Prote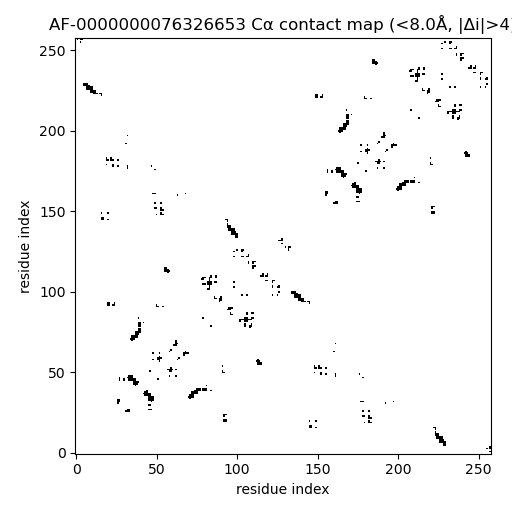in AF-0000000076326653 (afdb_homodimer)

Radius of gyration: 20.64 Å; Cα contacts (8 Å, |Δi|>4): 430; chains: 2; bounding box: 46×62×37 Å

Nearest PDB structures (foldseek):
  6c3n-assembly1_B  TM=9.709E-01  e=1.475E-15  Homo sapiens
  6xxs-assembly1_B  TM=9.382E-01  e=8.896E-16  Homo sapiens
  5n1x-assembly4_D  TM=9.727E-01  e=4.898E-15  Homo sapiens
  3lbz-assembly1_A  TM=9.593E-01  e=3.148E-15  Homo sapiens
  6y17-assembly1_B  TM=9.255E-01  e=2.445E-15  Homo sapiens

InterPro domains:
  IPR000210 BTB/POZ domain [PF00651] (24-128)
  IPR000210 BTB/POZ domain [PS50097] (34-101)
  IPR000210 BTB/POZ domain [SM00225] (34-129)
  IPR011333 SKP1/BTB/POZ domain superfamily [G3DSA:3.30.710.10] (9-129)
  IPR011333 SKP1/BTB/POZ domain superfamily [SSF54695] (11-128)
  IPR050457 Zinc finger and BTB domain-containing [PTHR46105] (1-128)

Sequence (258 aa):
MAQPSSASYVREFTRHSSDILANLNELRKRRILTDVTLQVGGCPLQAHKAVLTACSGFFYSVFLGHGGHELSVLTLPSSIEPVGFQALLDFMYTSRLLLSPGTAPAVLVAASYLQMEHVVQSCHRFLQAMAQPSSASYVREFTRHSSDILANLNELRKRRILTDVTLQVGGCPLQAHKAVLTACSGFFYSVFLGHGGHELSVLTLPSSIEPVGFQALLDFMYTSRLLLSPGTAPAVLVAASYLQMEHVVQSCHRFLQA

Solvent-accessible surface area (backbone atoms only — not comparable to full-atom values): 13508 Å² total; per-residue (Å²): 125,77,65,58,71,86,56,72,42,76,46,72,44,86,56,43,35,53,48,35,34,48,37,42,38,52,31,36,77,67,62,50,80,44,55,31,33,38,32,28,73,86,42,79,42,69,33,41,58,60,61,46,33,35,67,19,60,43,45,34,52,50,38,69,32,92,70,22,74,70,44,49,66,48,77,53,59,78,87,34,42,46,71,14,42,50,39,50,54,48,18,76,37,66,28,41,37,70,36,31,84,89,42,32,64,40,29,33,54,32,26,58,70,35,53,31,63,72,56,32,52,51,37,51,53,60,71,72,66,124,78,67,56,72,86,57,71,42,78,47,73,43,86,57,43,35,54,46,34,34,48,37,42,36,52,31,36,78,67,62,50,80,45,57,31,32,37,33,30,72,85,41,79,42,68,34,42,57,59,61,47,33,36,67,20,59,43,44,33,52,49,36,69,32,92,70,23,72,69,46,50,64,47,76,54,60,78,87,34,44,47,71,16,42,51,39,49,56,47,18,76,38,65,30,40,36,69,36,30,79,88,41,32,63,39,30,34,53,30,26,56,70,36,54,32,63,73,55,32,51,52,37,51,54,60,71,72,68

Secondary structure (DSSP, 8-state):
------S-EEEE-TTHHHHHHHHHHHHHHTT-S--EEEEETTEEEEE-HHHHHHH-HHHHHHHHSTTGGG-SEEEPPTTS-HHHHHHHHHHHHHSEEEE-TTTHHHHHHHHHHTT-HHHHHHHHHHHH-/------S-EEEE-TTHHHHHHHHHHHHHHTT-S--EEEEETTEEEEE-HHHHHHH-HHHHHHHHSTTGGG-SEEEPPTTS-HHHHHHHHHHHHHSEEEE-TTTHHHHHHHHHHTT-HHHHHHHHHHHH-

Organism: NCBI:txid8663

pLDDT: mean 92.19, std 10.99, range [34.12, 98.62]

Structure (mmCIF, N/CA/C/O backbone):
data_AF-0000000076326653-model_v1
#
loop_
_entity.id
_entity.type
_entity.pdbx_description
1 polymer 'B-cell CLL/lymphoma 6 member B protein-like'
#
loop_
_atom_site.group_PDB
_atom_site.id
_atom_site.type_symbol
_atom_site.label_atom_id
_atom_site.label_alt_id
_atom_site.label_comp_id
_atom_site.label_asym_id
_atom_site.label_entity_id
_atom_site.label_seq_id
_atom_site.pdbx_PDB_ins_code
_atom_site.Cartn_x
_atom_site.Cartn_y
_atom_site.Cartn_z
_atom_site.occupancy
_atom_site.B_iso_or_equiv
_atom_site.auth_seq_id
_atom_site.auth_comp_id
_atom_site.auth_asym_id
_atom_site.auth_atom_id
_atom_site.pdbx_PDB_model_num
ATOM 1 N N . MET A 1 1 ? 28.297 -27.594 -19.172 1 34.12 1 MET A N 1
ATOM 2 C CA . MET A 1 1 ? 26.859 -27.609 -18.938 1 34.12 1 MET A CA 1
ATOM 3 C C . MET A 1 1 ? 26.531 -26.891 -17.625 1 34.12 1 MET A C 1
ATOM 5 O O . MET A 1 1 ? 27.062 -27.234 -16.578 1 34.12 1 MET A O 1
ATOM 9 N N . ALA A 1 2 ? 26.188 -25.609 -17.547 1 44.28 2 ALA A N 1
ATOM 10 C CA . ALA A 1 2 ? 26.062 -24.953 -16.25 1 44.28 2 ALA A CA 1
ATOM 11 C C . ALA A 1 2 ? 25.109 -25.719 -15.344 1 44.28 2 ALA A C 1
ATOM 13 O O . ALA A 1 2 ? 24.047 -26.172 -15.773 1 44.28 2 ALA A O 1
ATOM 14 N N . GLN A 1 3 ? 25.484 -26.516 -14.555 1 43.84 3 GLN A N 1
ATOM 15 C CA . GLN A 1 3 ? 24.641 -27.312 -13.68 1 43.84 3 GLN A CA 1
ATOM 16 C C . GLN A 1 3 ? 23.5 -26.484 -13.109 1 43.84 3 GLN A C 1
ATOM 18 O O . GLN A 1 3 ? 23.688 -25.328 -12.734 1 43.84 3 GLN A O 1
ATOM 23 N N . PRO A 1 4 ? 22.172 -26.625 -13.562 1 48.06 4 PRO A N 1
ATOM 24 C CA . PRO A 1 4 ? 21.062 -25.875 -12.969 1 48.06 4 PRO A CA 1
ATOM 25 C C . PRO A 1 4 ? 21.25 -25.625 -11.469 1 48.06 4 PRO A C 1
ATOM 27 O O . PRO A 1 4 ? 21.531 -26.562 -10.719 1 48.06 4 PRO A O 1
ATOM 30 N N . SER A 1 5 ? 21.984 -24.734 -11.023 1 52.28 5 SER A N 1
ATOM 31 C CA . SER A 1 5 ? 22.219 -24.562 -9.594 1 52.28 5 SER A CA 1
ATOM 32 C C . SER A 1 5 ? 20.984 -24.922 -8.781 1 52.28 5 SER A C 1
ATOM 34 O O . SER A 1 5 ? 19.859 -24.547 -9.133 1 52.28 5 SER A O 1
ATOM 36 N N . SER A 1 6 ? 20.812 -26.109 -8.211 1 63.53 6 SER A N 1
ATOM 37 C CA . SER A 1 6 ? 19.875 -26.781 -7.309 1 63.53 6 SER A CA 1
ATOM 38 C C . SER A 1 6 ? 19.438 -25.844 -6.188 1 63.53 6 SER A C 1
ATOM 40 O O . SER A 1 6 ? 18.641 -26.219 -5.332 1 63.53 6 SER A O 1
ATOM 42 N N . ALA A 1 7 ? 19.984 -24.547 -6.145 1 78 7 ALA A N 1
ATOM 43 C CA . ALA A 1 7 ? 19.828 -23.734 -4.934 1 78 7 ALA A CA 1
ATOM 44 C C . ALA A 1 7 ? 18.703 -22.734 -5.082 1 78 7 ALA A C 1
ATOM 46 O O . ALA A 1 7 ? 18.391 -22.297 -6.191 1 78 7 ALA A O 1
ATOM 47 N N . SER A 1 8 ? 17.953 -22.578 -4.145 1 84.69 8 SER A N 1
ATOM 48 C CA . SER A 1 8 ? 16.938 -21.531 -4.02 1 84.69 8 SER A CA 1
ATOM 49 C C . SER A 1 8 ? 17.562 -20.156 -4.211 1 84.69 8 SER A C 1
ATOM 51 O O . SER A 1 8 ? 18.75 -19.953 -3.949 1 84.69 8 SER A O 1
ATOM 53 N N . TYR A 1 9 ? 16.859 -19.359 -4.977 1 88.5 9 TYR A N 1
ATOM 54 C CA . TYR A 1 9 ? 17.266 -18 -5.332 1 88.5 9 TYR A CA 1
ATOM 55 C C . TYR A 1 9 ? 16.219 -16.984 -4.895 1 88.5 9 TYR A C 1
ATOM 57 O O . TYR A 1 9 ? 15.023 -17.219 -5.016 1 88.5 9 TYR A O 1
ATOM 65 N N . VAL A 1 10 ? 16.734 -15.922 -4.203 1 92.62 10 VAL A N 1
ATOM 66 C CA . VAL A 1 10 ? 15.852 -14.805 -3.891 1 92.62 10 VAL A CA 1
ATOM 67 C C . VAL A 1 10 ? 16.203 -13.602 -4.762 1 92.62 10 VAL A C 1
ATOM 69 O O . VAL A 1 10 ? 17.344 -13.141 -4.75 1 92.62 10 VAL A O 1
ATOM 72 N N . ARG A 1 11 ? 15.234 -13.172 -5.48 1 92.19 11 ARG A N 1
ATOM 73 C CA . ARG A 1 11 ? 15.406 -11.969 -6.289 1 92.19 11 ARG A CA 1
ATOM 74 C C . ARG A 1 11 ? 14.695 -10.781 -5.656 1 92.19 11 ARG A C 1
ATOM 76 O O . ARG A 1 11 ? 13.5 -10.852 -5.348 1 92.19 11 ARG A O 1
ATOM 83 N N . GLU A 1 12 ? 15.445 -9.719 -5.508 1 93.44 12 GLU A N 1
ATOM 84 C CA . GLU A 1 12 ? 14.867 -8.5 -4.953 1 93.44 12 GLU A CA 1
ATOM 85 C C . GLU A 1 12 ? 14.602 -7.469 -6.043 1 93.44 12 GLU A C 1
ATOM 87 O O . GLU A 1 12 ? 15.477 -7.18 -6.863 1 93.44 12 GLU A O 1
ATOM 92 N N . PHE A 1 13 ? 13.484 -7.016 -6.047 1 93 13 PHE A N 1
ATOM 93 C CA . PHE A 1 13 ? 13.109 -5.941 -6.961 1 93 13 PHE A CA 1
ATOM 94 C C . PHE A 1 13 ? 13.117 -4.594 -6.25 1 93 13 PHE A C 1
ATOM 96 O O . PHE A 1 13 ? 12.148 -4.242 -5.574 1 93 13 PHE A O 1
ATOM 103 N N . THR A 1 14 ? 14.094 -3.822 -6.426 1 90.12 14 THR A N 1
ATOM 104 C CA . THR A 1 14 ? 14.398 -2.654 -5.605 1 90.12 14 THR A CA 1
ATOM 105 C C . THR A 1 14 ? 13.391 -1.536 -5.859 1 90.12 14 THR A C 1
ATOM 107 O O . THR A 1 14 ? 13.203 -0.659 -5.012 1 90.12 14 THR A O 1
ATOM 110 N N . ARG A 1 15 ? 12.719 -1.58 -6.992 1 94.25 15 ARG A N 1
ATOM 111 C CA . ARG A 1 15 ? 11.805 -0.493 -7.316 1 94.25 15 ARG A CA 1
ATOM 112 C C . ARG A 1 15 ? 10.359 -0.881 -7.004 1 94.25 15 ARG A C 1
ATOM 114 O O . ARG A 1 15 ? 9.453 -0.054 -7.113 1 94.25 15 ARG A O 1
ATOM 121 N N . HIS A 1 16 ? 10.172 -2.055 -6.586 1 95.38 16 HIS A N 1
ATOM 122 C CA . HIS A 1 16 ? 8.82 -2.594 -6.43 1 95.38 16 HIS A CA 1
ATOM 123 C C . HIS A 1 16 ? 8.031 -1.801 -5.398 1 95.38 16 HIS A C 1
ATOM 125 O O . HIS A 1 16 ? 6.895 -1.393 -5.66 1 95.38 16 HIS A O 1
ATOM 131 N N . SER A 1 17 ? 8.656 -1.54 -4.258 1 96.69 17 SER A N 1
ATOM 132 C CA . SER A 1 17 ? 7.945 -0.842 -3.191 1 96.69 17 SER A CA 1
ATOM 133 C C . SER A 1 17 ? 7.531 0.56 -3.627 1 96.69 17 SER A C 1
ATOM 135 O O . SER A 1 17 ? 6.398 0.979 -3.393 1 96.69 17 SER A O 1
ATOM 137 N N . SER A 1 18 ? 8.461 1.263 -4.273 1 96.69 18 SER A N 1
ATOM 138 C CA . SER A 1 18 ? 8.148 2.607 -4.746 1 96.69 18 SER A CA 1
ATOM 139 C C . SER A 1 18 ? 7.09 2.576 -5.844 1 96.69 18 SER A C 1
ATOM 141 O O . SER A 1 18 ? 6.207 3.438 -5.891 1 96.69 18 SER A O 1
ATOM 143 N N . ASP A 1 19 ? 7.164 1.575 -6.676 1 96.88 19 ASP A N 1
ATOM 144 C CA . ASP A 1 19 ? 6.191 1.44 -7.754 1 96.88 19 ASP A CA 1
ATOM 145 C C . ASP A 1 19 ? 4.793 1.168 -7.199 1 96.88 19 ASP A C 1
ATOM 147 O O . ASP A 1 19 ? 3.812 1.75 -7.668 1 96.88 19 ASP A O 1
ATOM 151 N N . ILE A 1 20 ? 4.734 0.325 -6.25 1 97.31 20 ILE A N 1
ATOM 152 C CA . ILE A 1 20 ? 3.443 -0.014 -5.664 1 97.31 20 ILE A CA 1
ATOM 153 C C . ILE A 1 20 ? 2.834 1.223 -5.008 1 97.31 20 ILE A C 1
ATOM 155 O O . ILE A 1 20 ? 1.647 1.507 -5.184 1 97.31 20 ILE A O 1
ATOM 159 N N . LEU A 1 21 ? 3.648 1.922 -4.293 1 98.12 21 LEU A N 1
ATOM 160 C CA . LEU A 1 21 ? 3.154 3.119 -3.621 1 98.12 21 LEU A CA 1
ATOM 161 C C . LEU A 1 21 ? 2.652 4.145 -4.633 1 98.12 21 LEU A C 1
ATOM 163 O O . LEU A 1 21 ? 1.602 4.758 -4.434 1 98.12 21 LEU A O 1
ATOM 167 N N . ALA A 1 22 ? 3.359 4.316 -5.711 1 98 22 ALA A N 1
ATOM 168 C CA . ALA A 1 22 ? 2.957 5.238 -6.77 1 98 22 ALA A CA 1
ATOM 169 C C . ALA A 1 22 ? 1.621 4.82 -7.379 1 98 22 ALA A C 1
ATOM 171 O O . ALA A 1 22 ? 0.755 5.664 -7.625 1 98 22 ALA A O 1
ATOM 172 N N . ASN A 1 23 ? 1.522 3.574 -7.582 1 97.88 23 ASN A N 1
ATOM 173 C CA . ASN A 1 23 ? 0.28 3.068 -8.156 1 97.88 23 ASN A CA 1
ATOM 174 C C . ASN A 1 23 ? -0.886 3.217 -7.18 1 97.88 23 ASN A C 1
ATOM 176 O O . ASN A 1 23 ? -2.004 3.533 -7.59 1 97.88 23 ASN A O 1
ATOM 180 N N . LEU A 1 24 ? -0.622 2.99 -5.934 1 98.5 24 LEU A N 1
ATOM 181 C CA . LEU A 1 24 ? -1.645 3.227 -4.918 1 98.5 24 LEU A CA 1
ATOM 182 C C . LEU A 1 24 ? -2.072 4.691 -4.91 1 98.5 24 LEU A C 1
ATOM 184 O O . LEU A 1 24 ? -3.252 4.996 -4.727 1 98.5 24 LEU A O 1
ATOM 188 N N . ASN A 1 25 ? -1.131 5.535 -5.094 1 98.62 25 ASN A N 1
ATOM 189 C CA . ASN A 1 25 ? -1.452 6.957 -5.168 1 98.62 25 ASN A CA 1
ATOM 190 C C . ASN A 1 25 ? -2.35 7.27 -6.363 1 98.62 25 ASN A C 1
ATOM 192 O O . ASN A 1 25 ? -3.266 8.086 -6.258 1 98.62 25 ASN A O 1
ATOM 196 N N . GLU A 1 26 ? -2.057 6.637 -7.445 1 98.19 26 GLU A N 1
ATOM 197 C CA . GLU A 1 26 ? -2.893 6.832 -8.625 1 98.19 26 GLU A CA 1
ATOM 198 C C . GLU A 1 26 ? -4.316 6.34 -8.383 1 98.19 26 GLU A C 1
ATOM 200 O O . GLU A 1 26 ? -5.281 7 -8.766 1 98.19 26 GLU A O 1
ATOM 205 N N . LEU A 1 27 ? -4.391 5.219 -7.77 1 97.5 27 LEU A N 1
ATOM 206 C CA . LEU A 1 27 ? -5.711 4.715 -7.406 1 97.5 27 LEU A CA 1
ATOM 207 C C . LEU A 1 27 ? -6.441 5.703 -6.504 1 97.5 27 LEU A C 1
ATOM 209 O O . LEU A 1 27 ? -7.625 5.98 -6.707 1 97.5 27 LEU A O 1
ATOM 213 N N . ARG A 1 28 ? -5.746 6.234 -5.527 1 98.12 28 ARG A N 1
ATOM 214 C CA . ARG A 1 28 ? -6.34 7.195 -4.602 1 98.12 28 ARG A CA 1
ATOM 215 C C . ARG A 1 28 ? -6.855 8.422 -5.34 1 98.12 28 ARG A C 1
ATOM 217 O O . ARG A 1 28 ? -7.988 8.859 -5.113 1 98.12 28 ARG A O 1
ATOM 224 N N . LYS A 1 29 ? -6.039 8.938 -6.219 1 97.62 29 LYS A N 1
ATOM 225 C CA . LYS A 1 29 ? -6.391 10.141 -6.961 1 97.62 29 LYS A CA 1
ATOM 226 C C . LYS A 1 29 ? -7.629 9.914 -7.824 1 97.62 29 LYS A C 1
ATOM 228 O O . LYS A 1 29 ? -8.422 10.836 -8.039 1 97.62 29 LYS A O 1
ATOM 233 N N . ARG A 1 30 ? -7.812 8.695 -8.227 1 96.12 30 ARG A N 1
ATOM 234 C CA . ARG A 1 30 ? -8.945 8.336 -9.078 1 96.12 30 ARG A CA 1
ATOM 235 C C . ARG A 1 30 ? -10.102 7.789 -8.242 1 96.12 30 ARG A C 1
ATOM 237 O O . ARG A 1 30 ? -11.117 7.359 -8.789 1 96.12 30 ARG A O 1
ATOM 244 N N . ARG A 1 31 ? -9.938 7.766 -6.926 1 96.12 31 ARG A N 1
ATOM 245 C CA . ARG A 1 31 ? -10.945 7.301 -5.98 1 96.12 31 ARG A CA 1
ATOM 246 C C . ARG A 1 31 ? -11.32 5.848 -6.25 1 96.12 31 ARG A C 1
ATOM 248 O O . ARG A 1 31 ? -12.5 5.48 -6.188 1 96.12 31 ARG A O 1
ATOM 255 N N . ILE A 1 32 ? -10.32 5.094 -6.656 1 95.25 32 ILE A N 1
ATOM 256 C CA . ILE A 1 32 ? -10.508 3.676 -6.934 1 95.25 32 ILE A CA 1
ATOM 257 C C . ILE A 1 32 ? -10.18 2.855 -5.688 1 95.25 32 ILE A C 1
ATOM 259 O O . ILE A 1 32 ? -9.094 2.994 -5.117 1 95.25 32 ILE A O 1
ATOM 263 N N . LEU A 1 33 ? -11.141 2.055 -5.191 1 95.12 33 LEU A N 1
ATOM 264 C CA . LEU A 1 33 ? -11.031 1.119 -4.078 1 95.12 33 LEU A CA 1
ATOM 265 C C . LEU A 1 33 ? -10.766 1.86 -2.77 1 95.12 33 LEU A C 1
ATOM 267 O O . LEU A 1 33 ? -10.281 1.269 -1.803 1 95.12 33 LEU A O 1
ATOM 271 N N . THR A 1 34 ? -10.875 3.154 -2.797 1 96.62 34 THR A N 1
ATOM 272 C CA . THR A 1 34 ? -10.836 3.869 -1.526 1 96.62 34 THR A CA 1
ATOM 273 C C . THR A 1 34 ? -12.016 3.469 -0.644 1 96.62 34 THR A C 1
ATOM 275 O O . THR A 1 34 ? -13.109 3.217 -1.143 1 96.62 34 THR A O 1
ATOM 278 N N . ASP A 1 35 ? -11.805 3.482 0.686 1 95.75 35 ASP A N 1
ATOM 279 C CA . ASP A 1 35 ? -12.852 2.936 1.541 1 95.75 35 ASP A CA 1
ATOM 280 C C . ASP A 1 35 ? -13.047 3.793 2.789 1 95.75 35 ASP A C 1
ATOM 282 O O . ASP A 1 35 ? -13.695 3.363 3.748 1 95.75 35 ASP A O 1
ATOM 286 N N . VAL A 1 36 ? -12.5 4.996 2.809 1 97 36 VAL A N 1
ATOM 287 C CA . VAL A 1 36 ? -12.75 5.926 3.908 1 97 36 VAL A CA 1
ATOM 288 C C . VAL A 1 36 ? -12.711 7.359 3.393 1 97 36 VAL A C 1
ATOM 290 O O . VAL A 1 36 ? -11.906 7.688 2.512 1 97 36 VAL A O 1
ATOM 293 N N . THR A 1 37 ? -13.57 8.133 3.898 1 97.75 37 THR A N 1
ATOM 294 C CA . THR A 1 37 ? -13.57 9.57 3.688 1 97.75 37 THR A CA 1
ATOM 295 C C . THR A 1 37 ? -13.102 10.305 4.941 1 97.75 37 THR A C 1
ATOM 297 O O . THR A 1 37 ? -13.695 10.148 6.012 1 97.75 37 THR A O 1
ATOM 300 N N . LEU A 1 38 ? -12.016 11.031 4.816 1 97.31 38 LEU A N 1
ATOM 301 C CA . LEU A 1 38 ? -11.516 11.867 5.902 1 97.31 38 LEU A CA 1
ATOM 302 C C . LEU A 1 38 ? -12.078 13.281 5.805 1 97.31 38 LEU A C 1
ATOM 304 O O . LEU A 1 38 ? -11.82 13.992 4.832 1 97.31 38 LEU A O 1
ATOM 308 N N . GLN A 1 39 ? -12.875 13.672 6.773 1 97.44 39 GLN A N 1
ATOM 309 C CA . GLN A 1 39 ? -13.43 15.016 6.832 1 97.44 39 GLN A CA 1
ATOM 310 C C . GLN A 1 39 ? -12.516 15.953 7.613 1 97.44 39 GLN A C 1
ATOM 312 O O . GLN A 1 39 ? -12.422 15.859 8.836 1 97.44 39 GLN A O 1
ATOM 317 N N . VAL A 1 40 ? -11.844 16.844 6.91 1 96.81 40 VAL A N 1
ATOM 318 C CA . VAL A 1 40 ? -10.906 17.797 7.512 1 96.81 40 VAL A CA 1
ATOM 319 C C . VAL A 1 40 ? -11.344 19.219 7.195 1 96.81 40 VAL A C 1
ATOM 321 O O . VAL A 1 40 ? -11.352 19.625 6.035 1 96.81 40 VAL A O 1
ATOM 324 N N . GLY A 1 41 ? -11.688 20.031 8.195 1 93.62 41 GLY A N 1
ATOM 325 C CA . GLY A 1 41 ? -12.141 21.391 7.961 1 93.62 41 G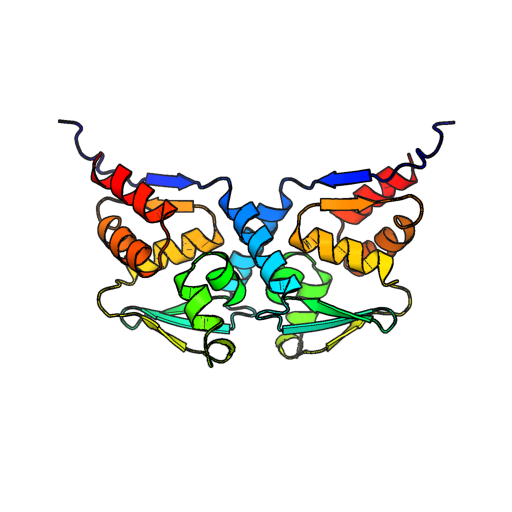LY A CA 1
ATOM 326 C C . GLY A 1 41 ? -13.25 21.484 6.926 1 93.62 41 GLY A C 1
ATOM 327 O O . GLY A 1 41 ? -13.234 22.359 6.066 1 93.62 41 GLY A O 1
ATOM 328 N N . GLY A 1 42 ? -14.109 20.438 6.859 1 91.06 42 GLY A N 1
ATOM 329 C CA . GLY A 1 42 ? -15.219 20.422 5.918 1 91.06 42 GLY A CA 1
ATOM 330 C C . GLY A 1 42 ? -14.82 19.922 4.539 1 91.06 42 GLY A C 1
ATOM 331 O O . GLY A 1 42 ? -15.641 19.906 3.619 1 91.06 42 GLY A O 1
ATOM 332 N N . CYS A 1 43 ? -13.641 19.594 4.324 1 94.19 43 CYS A N 1
ATOM 333 C CA . CYS A 1 43 ? -13.141 19.062 3.059 1 94.19 43 CYS A CA 1
ATOM 334 C C . CYS A 1 43 ? -13.016 17.547 3.111 1 94.19 43 CYS A C 1
ATOM 336 O O . CYS A 1 43 ? -12.312 17 3.965 1 94.19 43 CYS A O 1
ATOM 338 N N . PRO A 1 44 ? -13.758 16.891 2.248 1 96.38 44 PRO A N 1
ATOM 339 C CA . PRO A 1 44 ? -13.656 15.438 2.211 1 96.38 44 PRO A CA 1
ATOM 340 C C . PRO A 1 44 ? -12.453 14.953 1.404 1 96.38 44 PRO A C 1
ATOM 342 O O . PRO A 1 44 ? -12.211 15.438 0.297 1 96.38 44 PRO A O 1
ATOM 345 N N . LEU A 1 45 ? -11.656 14.039 1.971 1 97.19 45 LEU A N 1
ATOM 346 C CA . LEU A 1 45 ? -10.531 13.383 1.308 1 97.19 45 LEU A CA 1
ATOM 347 C C . LEU A 1 45 ? -10.703 11.867 1.326 1 97.19 45 LEU A C 1
ATOM 349 O O . LEU A 1 45 ? -11.031 11.289 2.36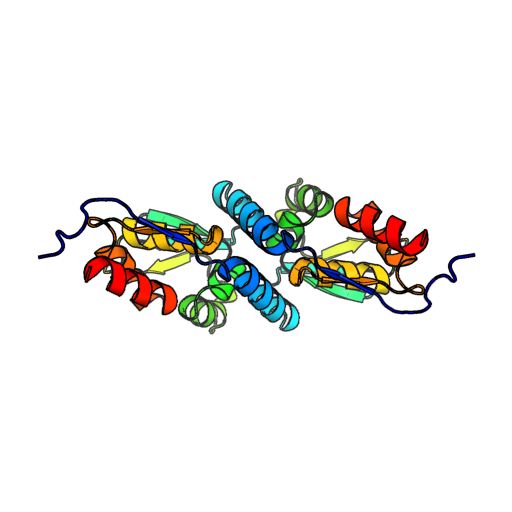5 1 97.19 45 LEU A O 1
ATOM 353 N N . GLN A 1 46 ? -10.5 11.258 0.193 1 97.44 46 GLN A N 1
ATOM 354 C CA . GLN A 1 46 ? -10.625 9.805 0.09 1 97.44 46 GLN A CA 1
ATOM 355 C C . GLN A 1 46 ? -9.266 9.125 0.194 1 97.44 46 GLN A C 1
ATOM 357 O O . GLN A 1 46 ? -8.273 9.633 -0.322 1 97.44 46 GLN A O 1
ATOM 362 N N . ALA A 1 47 ? -9.289 7.992 0.851 1 98.19 47 ALA A N 1
ATOM 363 C CA . ALA A 1 47 ? -8.047 7.25 0.996 1 98.19 47 ALA A CA 1
ATOM 364 C C . ALA A 1 47 ? -8.312 5.766 1.225 1 98.19 47 ALA A C 1
ATOM 366 O O . ALA A 1 47 ? -9.469 5.352 1.354 1 98.19 47 ALA A O 1
ATOM 367 N N . HIS A 1 48 ? -7.332 4.957 1.181 1 98.19 48 HIS A N 1
ATOM 368 C CA . HIS A 1 48 ? -7.383 3.547 1.544 1 98.19 48 HIS 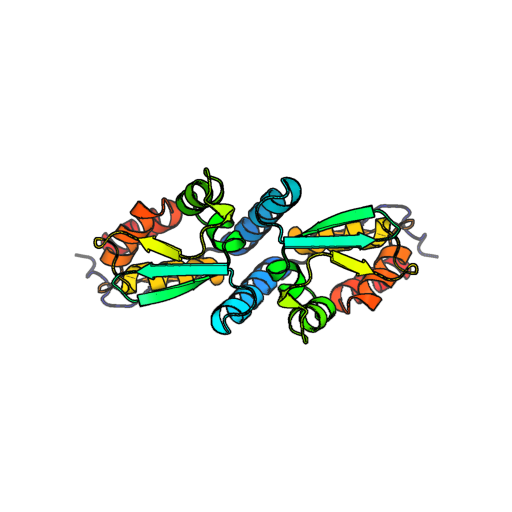A CA 1
ATOM 369 C C . HIS A 1 48 ? -7.074 3.348 3.023 1 98.19 48 HIS A C 1
ATOM 371 O O . HIS A 1 48 ? -6.004 3.734 3.496 1 98.19 48 HIS A O 1
ATOM 377 N N . LYS A 1 49 ? -7.953 2.691 3.746 1 97.75 49 LYS A N 1
ATOM 378 C CA . LYS A 1 49 ? -7.727 2.436 5.164 1 97.75 49 LYS A CA 1
ATOM 379 C C . LYS A 1 49 ? -6.418 1.684 5.391 1 97.75 49 LYS A C 1
ATOM 381 O O . LYS A 1 49 ? -5.68 1.979 6.328 1 97.75 49 LYS A O 1
ATOM 386 N N . ALA A 1 50 ? -6.168 0.71 4.52 1 97.56 50 ALA A N 1
ATOM 387 C CA . ALA A 1 50 ? -4.973 -0.116 4.672 1 97.56 50 ALA A CA 1
ATOM 388 C C . ALA A 1 50 ? -3.705 0.734 4.602 1 97.56 50 ALA A C 1
ATOM 390 O O . ALA A 1 50 ? -2.783 0.55 5.398 1 97.56 50 ALA A O 1
ATOM 391 N N . VAL A 1 51 ? -3.637 1.68 3.66 1 98.25 51 VAL A N 1
ATOM 392 C CA . VAL A 1 51 ? -2.467 2.537 3.5 1 98.25 51 VAL A CA 1
ATOM 393 C C . VAL A 1 51 ? -2.342 3.471 4.703 1 98.25 51 VAL A C 1
ATOM 395 O O . VAL A 1 51 ? -1.257 3.619 5.27 1 98.25 51 VAL A O 1
ATOM 398 N N . LEU A 1 52 ? -3.449 4.094 5.137 1 97.56 52 LEU A N 1
ATOM 399 C CA . LEU A 1 52 ? -3.443 4.969 6.301 1 97.56 52 LEU A CA 1
ATOM 400 C C . LEU A 1 52 ? -2.953 4.227 7.539 1 97.56 52 LEU A C 1
ATOM 402 O O . LEU A 1 52 ? -2.09 4.723 8.266 1 97.56 52 LEU A O 1
ATOM 406 N N . THR A 1 53 ? -3.508 3.014 7.746 1 96.81 53 THR A N 1
ATOM 407 C CA . THR A 1 53 ? -3.184 2.184 8.898 1 96.81 53 THR A CA 1
ATOM 408 C C . THR A 1 53 ? -1.714 1.77 8.875 1 96.81 53 THR A C 1
ATOM 410 O O . THR A 1 53 ? -1.059 1.72 9.922 1 96.81 53 THR A O 1
ATOM 413 N N . ALA A 1 54 ? -1.212 1.533 7.699 1 97 54 ALA A N 1
ATOM 414 C CA . ALA A 1 54 ? 0.181 1.123 7.535 1 97 54 ALA A CA 1
ATOM 415 C C . ALA A 1 54 ? 1.131 2.285 7.812 1 97 54 ALA A C 1
ATOM 417 O O . ALA A 1 54 ? 2.305 2.074 8.125 1 97 54 ALA A O 1
ATOM 418 N N . CYS A 1 55 ? 0.689 3.5 7.762 1 95.06 55 CYS A N 1
ATOM 419 C CA . CYS A 1 55 ? 1.56 4.672 7.809 1 95.06 55 CYS A CA 1
ATOM 420 C C . CYS A 1 55 ? 1.484 5.352 9.172 1 95.06 55 CYS A C 1
ATOM 422 O O . CYS A 1 55 ? 2.422 6.039 9.578 1 95.06 55 CYS A O 1
ATOM 424 N N . SER A 1 56 ? 0.45 5.211 9.898 1 93.06 56 SER A N 1
ATOM 425 C CA . SER A 1 56 ? 0.183 6.051 11.062 1 93.06 56 SER A CA 1
ATOM 426 C C . SER A 1 56 ? -0.383 5.23 12.211 1 93.06 56 SER A C 1
ATOM 428 O O . SER A 1 56 ? -1.376 4.52 12.047 1 93.06 56 SER A O 1
ATOM 430 N N . GLY A 1 57 ? 0.194 5.406 13.344 1 92.88 57 GLY A N 1
ATOM 431 C CA . GLY A 1 57 ? -0.312 4.746 14.539 1 92.88 57 GLY A CA 1
ATOM 432 C C . GLY A 1 57 ? -1.71 5.195 14.922 1 92.88 57 GLY A C 1
ATOM 433 O O . GLY A 1 57 ? -2.5 4.41 15.445 1 92.88 57 GLY A O 1
ATOM 434 N N . PHE A 1 58 ? -2.029 6.391 14.688 1 95.25 58 PHE A N 1
ATOM 435 C CA . PHE A 1 58 ? -3.365 6.91 14.953 1 95.25 58 PHE A CA 1
ATOM 436 C C . PHE A 1 58 ? -4.41 6.152 14.148 1 95.25 58 PHE A C 1
ATOM 438 O O . PHE A 1 58 ? -5.383 5.633 14.703 1 95.25 58 PHE A O 1
ATOM 445 N N . PHE A 1 59 ? -4.203 6.043 12.875 1 96.19 59 PHE A N 1
ATOM 446 C CA . PHE A 1 59 ? -5.164 5.355 12.016 1 96.19 59 PHE A CA 1
ATOM 447 C C . PHE A 1 59 ? -5.203 3.865 12.336 1 96.19 59 PHE A C 1
ATOM 449 O O . PHE A 1 59 ? -6.262 3.238 12.266 1 96.19 59 PHE A O 1
ATOM 456 N N . TYR A 1 60 ? -4.062 3.318 12.672 1 95.31 60 TYR A N 1
ATOM 457 C CA . TYR A 1 60 ? -4.027 1.932 13.125 1 95.31 60 TYR A CA 1
ATOM 458 C C . TYR A 1 60 ? -4.977 1.715 14.297 1 95.31 60 TYR A C 1
ATOM 460 O O . TYR A 1 60 ? -5.797 0.795 14.273 1 95.31 60 TYR A O 1
ATOM 468 N N . SER A 1 61 ? -4.938 2.582 15.258 1 94.75 61 SER A N 1
ATOM 469 C CA . SER A 1 61 ? -5.766 2.473 16.453 1 94.75 61 SER A CA 1
ATOM 470 C C . SER A 1 61 ? -7.238 2.717 16.125 1 94.75 61 SER A C 1
ATOM 472 O O . SER A 1 61 ? -8.117 2.014 16.625 1 94.75 61 SER A O 1
ATOM 474 N N . VAL A 1 62 ? -7.488 3.596 15.25 1 94.5 62 VAL A N 1
ATOM 475 C CA . VAL A 1 62 ? -8.852 3.973 14.898 1 94.5 62 VAL A CA 1
ATOM 476 C C . VAL A 1 62 ? -9.523 2.836 14.125 1 94.5 62 VAL A C 1
ATOM 478 O O . VAL A 1 62 ? -10.617 2.396 14.484 1 94.5 62 VAL A O 1
ATOM 481 N N . PHE A 1 63 ? -8.828 2.266 13.172 1 94.25 63 PHE A N 1
ATOM 482 C CA . PHE A 1 63 ? -9.477 1.326 12.266 1 94.25 63 PHE A CA 1
ATOM 483 C C . PHE A 1 63 ? -9.414 -0.093 12.82 1 94.25 63 PHE A C 1
ATOM 485 O O . PHE A 1 63 ? -10.18 -0.961 12.406 1 94.25 63 PHE A O 1
ATOM 492 N N . LEU A 1 64 ? -8.461 -0.284 13.617 1 91.88 64 LEU A N 1
ATOM 493 C CA . LEU A 1 64 ? -8.406 -1.608 14.227 1 91.88 64 LEU A CA 1
ATOM 494 C C . LEU A 1 64 ? -9.227 -1.645 15.516 1 91.88 64 LEU A C 1
ATOM 496 O O . LEU A 1 64 ? -9.508 -2.723 16.047 1 91.88 64 LEU A O 1
ATOM 500 N N . GLY A 1 65 ? -9.516 -0.485 16 1 88 65 GLY A N 1
ATOM 501 C CA . GLY A 1 65 ? -10.344 -0.426 17.203 1 88 65 GLY A CA 1
ATOM 502 C C . GLY A 1 65 ? -11.766 -0.901 16.969 1 88 65 GLY A C 1
ATOM 503 O O . GLY A 1 65 ? -12.133 -1.258 15.852 1 88 65 GLY A O 1
ATOM 504 N N . HIS A 1 66 ? -12.516 -0.979 18.047 1 79 66 HIS A N 1
ATOM 505 C CA . HIS A 1 66 ? -1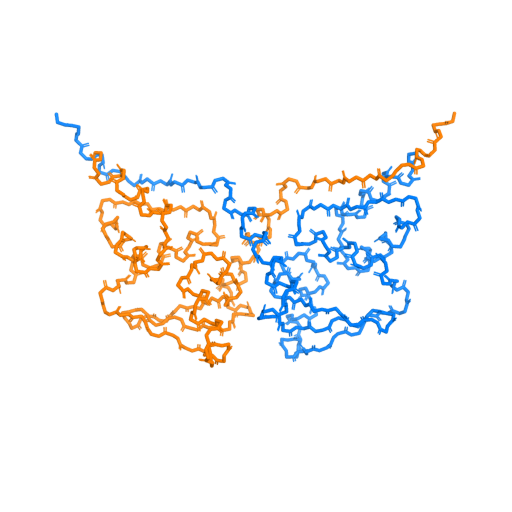3.883 -1.477 17.969 1 79 66 HIS A CA 1
ATOM 506 C C . HIS A 1 66 ? -14.711 -0.666 16.969 1 79 66 HIS A C 1
ATOM 508 O O . HIS A 1 66 ? -14.797 0.559 17.078 1 79 66 HIS A O 1
ATOM 514 N N . GLY A 1 67 ? -15.203 -1.343 15.922 1 76.88 67 GLY A N 1
ATOM 515 C CA . GLY A 1 67 ? -16.078 -0.756 14.922 1 76.88 67 GLY A CA 1
ATOM 516 C C . GLY A 1 67 ? -15.344 0.044 13.867 1 76.88 67 GLY A C 1
ATOM 517 O O . GLY A 1 67 ? -15.945 0.515 12.898 1 76.88 67 GLY A O 1
ATOM 518 N N . GLY A 1 68 ? -14.055 0.162 14.062 1 81.75 68 GLY A N 1
ATOM 519 C CA . GLY A 1 68 ? -13.273 1.036 13.203 1 81.75 68 GLY A CA 1
ATOM 520 C C . GLY A 1 68 ? -13.164 0.532 11.781 1 81.75 68 GLY A C 1
ATOM 521 O O . GLY A 1 68 ? -13.133 1.324 10.836 1 81.75 68 GLY A O 1
ATOM 522 N N . HIS A 1 69 ? -13.195 -0.764 11.617 1 75.81 69 HIS A N 1
ATOM 523 C CA . HIS A 1 69 ? -13.086 -1.375 10.297 1 75.81 69 HIS A CA 1
ATOM 524 C C . HIS A 1 69 ? -14.273 -1.002 9.414 1 75.81 69 HIS A C 1
ATOM 526 O O . HIS A 1 69 ? -14.148 -0.954 8.188 1 75.81 69 HIS A O 1
ATOM 532 N N . GLU A 1 70 ? -15.344 -0.572 10.07 1 83.75 70 GLU A N 1
ATOM 533 C CA . GLU A 1 70 ? -16.562 -0.292 9.312 1 83.75 70 GLU A CA 1
ATOM 534 C C . GLU A 1 70 ? -16.734 1.207 9.094 1 83.75 70 GLU A C 1
ATOM 536 O O . GLU A 1 70 ? -17.609 1.627 8.336 1 83.75 70 GLU A O 1
ATOM 541 N N . LEU A 1 71 ? -15.883 1.871 9.641 1 88.25 71 LEU A N 1
ATOM 542 C CA . LEU A 1 71 ? -15.977 3.32 9.508 1 88.25 71 LEU A CA 1
ATOM 543 C C . LEU A 1 71 ? -15.758 3.752 8.062 1 88.25 71 LEU A C 1
ATOM 545 O O . LEU A 1 71 ? -14.773 3.357 7.434 1 88.25 71 LEU A O 1
ATOM 549 N N . SER A 1 72 ? -16.734 4.465 7.527 1 92.81 72 SER A N 1
ATOM 550 C CA . SER A 1 72 ? -16.594 4.949 6.16 1 92.81 72 SER A CA 1
ATOM 551 C C . SER A 1 72 ? -16.266 6.441 6.137 1 92.81 72 SER A C 1
ATOM 553 O O . SER A 1 72 ? -15.836 6.973 5.109 1 92.81 72 SER A O 1
ATOM 555 N N . VAL A 1 73 ? -16.547 7.082 7.277 1 95.75 73 VAL A N 1
ATOM 556 C CA . VAL A 1 73 ? -16.219 8.5 7.406 1 95.75 73 VAL A CA 1
ATOM 557 C C . VAL A 1 73 ? -15.516 8.758 8.734 1 95.75 73 VAL A C 1
ATOM 559 O O . VAL A 1 73 ? -15.945 8.25 9.781 1 95.75 73 VAL A O 1
ATOM 562 N N . LEU A 1 74 ? -14.422 9.422 8.703 1 95.88 74 LEU A N 1
ATOM 563 C CA . LEU A 1 74 ? -13.688 9.828 9.891 1 95.88 74 LEU A CA 1
ATOM 564 C C . LEU A 1 74 ? -13.516 11.344 9.93 1 95.88 74 LEU A C 1
ATOM 566 O O . LEU A 1 74 ? -12.875 11.922 9.047 1 95.88 74 LEU A O 1
ATOM 570 N N . THR A 1 75 ? -14.109 11.984 10.945 1 96 75 THR A N 1
ATOM 571 C CA . THR A 1 75 ? -13.992 13.43 11.117 1 96 75 THR A CA 1
ATOM 572 C C . THR A 1 75 ? -12.836 13.773 12.055 1 96 75 THR A C 1
ATOM 574 O O . THR A 1 75 ? -12.773 13.273 13.18 1 96 75 THR A O 1
ATOM 577 N N . LEU A 1 76 ? -11.922 14.562 11.555 1 96.19 76 LEU A N 1
ATOM 578 C CA . LEU A 1 76 ? -10.789 14.984 12.375 1 96.19 76 LEU A CA 1
ATOM 579 C C . LEU A 1 76 ? -11.109 16.281 13.117 1 96.19 76 LEU A C 1
ATOM 581 O O . LEU A 1 76 ? -12.023 17.016 12.734 1 96.19 76 LEU A O 1
ATOM 585 N N . PRO A 1 77 ? -10.414 16.547 14.156 1 96.12 77 PRO A N 1
ATOM 586 C CA . PRO A 1 77 ? -10.68 17.766 14.93 1 96.12 77 PRO A CA 1
ATOM 587 C C . PRO A 1 77 ? -10.445 19.047 14.133 1 96.12 77 PRO A C 1
ATOM 589 O O . PRO A 1 77 ? -9.688 19.031 13.156 1 96.12 77 PRO A O 1
ATOM 592 N N . SER A 1 78 ? -11.047 20.125 14.617 1 95.19 78 SER A N 1
ATOM 593 C CA . SER A 1 78 ? -10.977 21.406 13.93 1 95.19 78 SER A CA 1
ATOM 594 C C . SER A 1 78 ? -9.57 22 14 1 95.19 78 SER A C 1
ATOM 596 O O . SER A 1 78 ? -9.227 22.875 13.211 1 95.19 78 SER A O 1
ATOM 598 N N . SER A 1 79 ? -8.797 21.578 14.945 1 95.25 79 SER A N 1
ATOM 599 C CA . SER A 1 79 ? -7.426 22.047 15.086 1 95.25 79 SER A CA 1
ATOM 600 C C . SER A 1 79 ? -6.562 21.609 13.906 1 95.25 79 SER A C 1
ATOM 602 O O . SER A 1 79 ? -5.473 22.156 13.695 1 95.25 79 SER A O 1
ATOM 604 N N . ILE A 1 80 ? -7.039 20.625 13.148 1 96.62 80 ILE A N 1
ATOM 605 C CA . ILE A 1 80 ? -6.305 20.141 11.984 1 96.62 80 ILE A CA 1
ATOM 606 C C . ILE A 1 80 ? -6.773 20.891 10.734 1 96.62 80 ILE A C 1
ATOM 608 O O . ILE A 1 80 ? -7.93 20.75 10.32 1 96.62 80 ILE A O 1
ATOM 612 N N . GLU A 1 81 ? -5.895 21.594 10.148 1 96.25 81 GLU A N 1
ATOM 613 C CA . GLU A 1 81 ? -6.223 22.359 8.945 1 96.25 81 GLU A CA 1
ATOM 614 C C . GLU A 1 81 ? -6.086 21.5 7.691 1 96.25 81 GLU A C 1
ATOM 616 O O . GLU A 1 81 ? -5.16 20.688 7.59 1 96.25 81 GLU A O 1
ATOM 621 N N . PRO A 1 82 ? -6.875 21.75 6.699 1 96.38 82 PRO A N 1
ATOM 622 C CA . PRO A 1 82 ? -6.844 20.969 5.465 1 96.38 82 PRO A CA 1
ATOM 623 C C . PRO A 1 82 ? -5.48 21 4.773 1 96.38 82 PRO A C 1
ATOM 625 O O . PRO A 1 82 ? -4.996 19.969 4.297 1 96.38 82 PRO A O 1
ATOM 628 N N . VAL A 1 83 ? -4.879 22.156 4.789 1 95.06 83 VAL A N 1
ATOM 629 C CA . VAL A 1 83 ? -3.623 22.312 4.066 1 95.06 83 VAL A CA 1
ATOM 630 C C . VAL A 1 83 ? -2.547 21.438 4.707 1 95.06 83 VAL A C 1
ATOM 632 O O . VAL A 1 83 ? -1.747 20.812 4.012 1 95.06 83 VAL A O 1
ATOM 635 N N . GLY A 1 84 ? -2.498 21.406 6.047 1 96.38 84 GLY A N 1
ATOM 636 C CA . GLY A 1 84 ? -1.543 20.562 6.754 1 96.38 84 GLY A CA 1
ATOM 637 C C . GLY A 1 84 ? -1.788 19.078 6.559 1 96.38 84 GLY A C 1
ATOM 638 O O . GLY A 1 84 ? -0.85 18.312 6.328 1 96.38 84 GLY A O 1
ATOM 639 N N . PHE A 1 85 ? -3.047 18.719 6.578 1 97.5 85 PHE A N 1
ATOM 640 C CA . PHE A 1 85 ? -3.389 17.312 6.453 1 97.5 85 PHE A CA 1
ATOM 641 C C . PHE A 1 85 ? -3.146 16.812 5.031 1 97.5 85 PHE A C 1
ATOM 643 O O . PHE A 1 85 ? -2.678 15.695 4.828 1 97.5 85 PHE A O 1
ATOM 650 N N . GLN A 1 86 ? -3.504 17.656 4.062 1 96.62 86 GLN A N 1
ATOM 651 C CA . GLN A 1 86 ? -3.297 17.281 2.668 1 96.62 86 GLN A CA 1
ATOM 652 C C . GLN A 1 86 ? -1.827 16.969 2.395 1 96.62 86 GLN A C 1
ATOM 654 O O . GLN A 1 86 ? -1.512 16 1.698 1 96.62 86 GLN A O 1
ATOM 659 N N . ALA A 1 87 ? -0.956 17.766 2.939 1 96 87 ALA A N 1
ATOM 660 C CA . ALA A 1 87 ? 0.478 17.547 2.783 1 96 87 ALA A CA 1
ATOM 661 C C . ALA A 1 87 ? 0.883 16.188 3.379 1 96 87 ALA A C 1
ATOM 663 O O . ALA A 1 87 ? 1.699 15.477 2.801 1 96 87 ALA A O 1
ATOM 664 N N . LEU A 1 88 ? 0.296 15.852 4.469 1 97.38 88 LEU A N 1
ATOM 665 C CA . LEU A 1 88 ? 0.604 14.586 5.129 1 97.38 88 LEU A CA 1
ATOM 666 C C . LEU A 1 88 ? 0.049 13.406 4.336 1 97.38 88 LEU A C 1
ATOM 668 O O . LEU A 1 88 ? 0.727 12.391 4.168 1 97.38 88 LEU A O 1
ATOM 672 N N . LEU A 1 89 ? -1.188 13.57 3.904 1 97.94 89 LEU A N 1
ATOM 673 C CA . LEU A 1 89 ? -1.801 12.523 3.096 1 97.94 89 LEU A CA 1
ATOM 674 C C . LEU A 1 89 ? -0.984 12.258 1.835 1 97.94 89 LEU A C 1
ATOM 676 O O . LEU A 1 89 ? -0.728 11.109 1.485 1 97.94 89 LEU A O 1
ATOM 680 N N . ASP A 1 90 ? -0.573 13.328 1.183 1 97.69 90 ASP A N 1
ATOM 681 C CA . ASP A 1 90 ? 0.293 13.18 0.017 1 97.69 90 ASP A CA 1
ATOM 682 C C . ASP A 1 90 ? 1.599 12.477 0.387 1 97.69 90 ASP A C 1
ATOM 684 O O . ASP A 1 90 ? 2.055 11.586 -0.33 1 97.69 90 ASP A O 1
ATOM 688 N N . PHE A 1 91 ? 2.139 12.828 1.449 1 97.62 91 PHE A N 1
ATOM 689 C CA . PHE A 1 91 ? 3.363 12.203 1.931 1 97.62 91 PHE A CA 1
ATOM 690 C C . PHE A 1 91 ? 3.168 10.703 2.111 1 97.62 91 PHE A C 1
ATOM 692 O O . PHE A 1 91 ? 4.016 9.906 1.699 1 97.62 91 PHE A O 1
ATOM 699 N N . MET A 1 92 ? 2.113 10.297 2.723 1 97.75 92 MET A N 1
ATOM 700 C CA . MET A 1 92 ? 1.833 8.883 2.979 1 97.75 92 MET A CA 1
ATOM 701 C C . MET A 1 92 ? 1.87 8.078 1.686 1 97.75 92 MET A C 1
ATOM 703 O O . MET A 1 92 ? 2.326 6.934 1.676 1 97.75 92 MET A O 1
ATOM 707 N N . TYR A 1 93 ? 1.511 8.719 0.595 1 98.31 93 TYR A N 1
ATOM 708 C CA . TYR A 1 93 ? 1.373 7.996 -0.664 1 98.31 93 TYR A CA 1
ATOM 709 C C . TYR A 1 93 ? 2.58 8.234 -1.564 1 98.31 93 TYR A C 1
ATOM 711 O O . TYR A 1 93 ? 2.729 7.582 -2.6 1 98.31 93 TYR A O 1
ATOM 719 N N . THR A 1 94 ? 3.506 9.148 -1.231 1 97.56 94 THR A N 1
ATOM 720 C CA . THR A 1 94 ? 4.535 9.5 -2.203 1 97.56 94 THR A CA 1
ATOM 721 C C . THR A 1 94 ? 5.922 9.438 -1.57 1 97.56 94 THR A C 1
ATOM 723 O O . THR A 1 94 ? 6.934 9.453 -2.275 1 97.56 94 THR A O 1
ATOM 726 N N . SER A 1 95 ? 6.051 9.43 -0.323 1 96.88 95 SER A N 1
ATOM 727 C CA . SER A 1 95 ? 7.309 9.461 0.41 1 96.88 95 SER A CA 1
ATOM 728 C C . SER A 1 95 ? 7.93 10.859 0.387 1 96.88 95 SER A C 1
ATOM 730 O O . SER A 1 95 ? 9.07 11.039 0.813 1 96.88 95 SER A O 1
ATOM 732 N N . ARG A 1 96 ? 7.188 11.773 -0.154 1 96.44 96 ARG A N 1
ATOM 733 C CA . ARG A 1 96 ? 7.676 13.148 -0.267 1 96.44 96 ARG A CA 1
ATOM 734 C C . ARG A 1 96 ? 6.844 14.094 0.591 1 96.44 96 ARG A C 1
ATOM 736 O O . ARG A 1 96 ? 5.617 14.133 0.478 1 96.44 96 ARG A O 1
ATOM 743 N N . LEU A 1 97 ? 7.516 14.812 1.429 1 96.38 97 LEU A N 1
ATOM 744 C CA . LEU A 1 97 ? 6.875 15.797 2.289 1 96.38 97 LEU A CA 1
ATOM 745 C C . LEU A 1 97 ? 7.207 17.219 1.833 1 96.38 97 LEU A C 1
ATOM 747 O O . LEU A 1 97 ? 8.375 17.625 1.839 1 96.38 97 LEU A O 1
ATOM 751 N N . LEU A 1 98 ? 6.254 17.922 1.437 1 94.75 98 LEU A N 1
ATOM 752 C CA . LEU A 1 98 ? 6.426 19.312 1.03 1 94.75 98 LEU A CA 1
ATOM 753 C C . LEU A 1 98 ? 6.238 20.25 2.217 1 94.75 98 LEU A C 1
ATOM 755 O O . LEU A 1 98 ? 5.176 20.266 2.846 1 94.75 98 LEU A O 1
ATOM 759 N N . LEU A 1 99 ? 7.238 20.984 2.504 1 94.38 99 LEU A N 1
ATOM 760 C CA . LEU A 1 99 ? 7.176 21.953 3.592 1 94.38 99 LEU A CA 1
ATOM 761 C C . LEU A 1 99 ? 7.441 23.359 3.08 1 94.38 99 LEU A C 1
ATOM 763 O O . LEU A 1 99 ? 8.297 23.562 2.213 1 94.38 99 LEU A O 1
ATOM 767 N N . SER A 1 100 ? 6.738 24.266 3.512 1 93.12 100 SER A N 1
ATOM 768 C CA . SER A 1 100 ? 6.961 25.703 3.322 1 93.12 100 SER A CA 1
ATOM 769 C C . SER A 1 100 ? 6.742 26.469 4.617 1 93.12 100 SER A C 1
ATOM 771 O O . SER A 1 100 ? 6.09 25.969 5.539 1 93.12 100 SER A O 1
ATOM 773 N N . PRO A 1 101 ? 7.301 27.641 4.656 1 90.88 101 PRO A N 1
ATOM 774 C CA . PRO A 1 101 ? 7.078 28.438 5.871 1 90.88 101 PRO A CA 1
ATOM 775 C C . PRO A 1 101 ? 5.598 28.656 6.168 1 90.88 101 PRO A C 1
ATOM 777 O O . PRO A 1 101 ? 5.199 28.688 7.332 1 90.88 101 PRO A O 1
ATOM 780 N N . GLY A 1 102 ? 4.805 28.703 5.188 1 92 102 GLY A N 1
ATOM 781 C CA . GLY A 1 102 ? 3.383 28.953 5.348 1 92 102 GLY A CA 1
ATOM 782 C C . GLY A 1 102 ? 2.594 27.719 5.73 1 92 102 GLY A C 1
ATOM 783 O O . GLY A 1 102 ? 1.529 27.828 6.348 1 92 102 GLY A O 1
ATOM 784 N N . THR A 1 103 ? 3.133 26.578 5.508 1 93.19 103 THR A N 1
ATOM 785 C CA . THR A 1 103 ? 2.342 25.375 5.699 1 93.19 103 THR A CA 1
ATOM 786 C C . THR A 1 103 ? 2.957 24.484 6.777 1 93.19 103 THR A C 1
ATOM 788 O O . THR A 1 103 ? 2.27 23.656 7.379 1 93.19 103 THR A O 1
ATOM 791 N N . ALA A 1 104 ? 4.199 24.656 7.117 1 95.31 104 ALA A N 1
ATOM 792 C CA . ALA A 1 104 ? 4.945 23.781 8.016 1 95.31 104 ALA A CA 1
ATOM 793 C C . ALA A 1 104 ? 4.289 23.719 9.391 1 95.31 104 ALA A C 1
ATOM 795 O O . ALA A 1 104 ? 4.18 22.641 9.984 1 95.31 104 ALA A O 1
ATOM 796 N N . PRO A 1 105 ? 3.816 24.875 9.922 1 95.62 105 PRO A N 1
ATOM 797 C CA . PRO A 1 105 ? 3.16 24.797 11.227 1 95.62 105 PRO A CA 1
ATOM 798 C C . PRO A 1 105 ? 1.9 23.938 11.203 1 95.62 105 PRO A C 1
ATOM 800 O O . PRO A 1 105 ? 1.66 23.156 12.133 1 95.62 105 PRO A O 1
ATOM 803 N N . ALA A 1 106 ? 1.166 24.078 10.164 1 96.62 106 ALA A N 1
ATOM 804 C CA . ALA A 1 106 ? -0.044 23.266 10.023 1 96.62 106 ALA A CA 1
ATOM 805 C C . ALA A 1 106 ? 0.295 21.781 9.883 1 96.62 106 ALA A C 1
ATOM 807 O O . ALA A 1 106 ? -0.398 20.922 10.438 1 96.62 106 ALA A O 1
ATOM 808 N N . VAL A 1 107 ? 1.332 21.453 9.172 1 97.5 107 VAL A N 1
ATOM 809 C CA . VAL A 1 107 ? 1.784 20.078 9.008 1 97.5 107 VAL A CA 1
ATOM 810 C C . VAL A 1 107 ? 2.215 19.516 10.359 1 97.5 107 VAL A C 1
ATOM 812 O O . VAL A 1 107 ? 1.884 18.375 10.695 1 97.5 107 VAL A O 1
ATOM 815 N N . LEU A 1 108 ? 2.926 20.344 11.109 1 97.06 108 LEU A N 1
ATOM 816 C CA . LEU A 1 108 ? 3.4 19.922 12.43 1 97.06 108 LEU A CA 1
ATOM 817 C C . LEU A 1 108 ? 2.234 19.531 13.328 1 97.06 108 LEU A C 1
ATOM 819 O O . LEU A 1 108 ? 2.266 18.484 13.969 1 97.06 108 LEU A O 1
ATOM 823 N N . VAL A 1 109 ? 1.241 20.344 13.375 1 96.88 109 VAL A N 1
ATOM 824 C CA . VAL A 1 109 ? 0.067 20.078 14.203 1 96.88 109 VAL A CA 1
ATOM 825 C C . VAL A 1 109 ? -0.587 18.766 13.773 1 96.88 109 VAL A C 1
ATOM 827 O O . VAL A 1 109 ? -0.876 17.906 14.609 1 96.88 109 VAL A O 1
ATOM 830 N N . ALA A 1 110 ? -0.794 18.594 12.5 1 97.44 110 ALA A N 1
ATOM 831 C CA . ALA A 1 110 ? -1.433 17.391 11.969 1 97.44 110 ALA A CA 1
ATOM 832 C C . ALA A 1 110 ? -0.581 16.141 12.234 1 97.44 110 ALA A C 1
ATOM 834 O O . ALA A 1 110 ? -1.097 15.109 12.656 1 97.44 110 ALA A O 1
ATOM 835 N N . ALA A 1 111 ? 0.676 16.281 11.977 1 97.69 111 ALA A N 1
ATOM 836 C CA . ALA A 1 111 ? 1.584 15.148 12.18 1 97.69 111 ALA A CA 1
ATOM 837 C C . ALA A 1 111 ? 1.599 14.719 13.641 1 97.69 111 ALA A C 1
ATOM 839 O O . ALA A 1 111 ? 1.642 13.516 13.938 1 97.69 111 ALA A O 1
ATOM 840 N N . SER A 1 112 ? 1.604 15.68 14.539 1 96.69 112 SER A N 1
ATOM 841 C CA . SER A 1 112 ? 1.554 15.391 15.969 1 96.69 112 SER A CA 1
ATOM 842 C C . SER A 1 112 ? 0.261 14.672 16.344 1 96.69 112 SER A C 1
ATOM 844 O O . SER A 1 112 ? 0.285 13.688 17.078 1 96.69 112 SER A O 1
ATOM 846 N N . TYR A 1 113 ? -0.8 15.109 15.789 1 96.06 113 TYR A N 1
ATOM 847 C CA . TYR A 1 113 ? -2.1 14.5 16.047 1 96.06 113 TYR A CA 1
ATOM 848 C C . TYR A 1 113 ? -2.137 13.062 15.539 1 96.06 113 TYR A C 1
ATOM 850 O O . TYR A 1 113 ? -2.654 12.172 16.203 1 96.06 113 TYR A O 1
ATOM 858 N N . LEU A 1 114 ? -1.555 12.852 14.391 1 95.75 114 LEU A N 1
ATOM 859 C CA . LEU A 1 114 ? -1.577 11.539 13.75 1 95.75 114 LEU A CA 1
ATOM 860 C C . LEU A 1 114 ? -0.437 10.664 14.258 1 95.75 114 LEU A C 1
ATOM 862 O O . LEU A 1 114 ? -0.243 9.547 13.773 1 95.75 114 LEU A O 1
ATOM 866 N N . GLN A 1 115 ? 0.325 11.156 15.102 1 94.38 115 GLN A N 1
ATOM 867 C CA . GLN A 1 115 ? 1.409 10.398 15.719 1 94.38 115 GLN A CA 1
ATOM 868 C C . GLN A 1 115 ? 2.436 9.953 14.68 1 94.38 115 GLN A C 1
ATOM 870 O O . GLN A 1 115 ? 2.83 8.789 14.648 1 94.38 115 GLN A O 1
ATOM 875 N N . MET A 1 116 ? 2.85 10.812 13.82 1 95.19 116 MET A N 1
ATOM 876 C CA . MET A 1 116 ? 3.898 10.57 12.828 1 95.19 116 MET A CA 1
ATOM 877 C C . MET A 1 116 ? 5.203 11.234 13.25 1 95.19 116 MET A C 1
ATOM 879 O O . MET A 1 116 ? 5.543 12.312 12.758 1 95.19 116 MET A O 1
ATOM 883 N N . GLU A 1 117 ? 5.953 10.531 13.992 1 93.81 117 GLU A N 1
ATOM 884 C CA . GLU A 1 117 ? 7.102 11.102 14.688 1 93.81 117 GLU A CA 1
ATOM 885 C C . GLU A 1 117 ? 8.18 11.547 13.703 1 93.81 117 GLU A C 1
ATOM 887 O O . GLU A 1 117 ? 8.812 12.586 13.898 1 93.81 117 GLU A O 1
ATOM 892 N N . HIS A 1 118 ? 8.391 10.797 12.734 1 92.38 118 HIS A N 1
ATOM 893 C CA . HIS A 1 118 ? 9.43 11.148 11.773 1 92.38 118 HIS A CA 1
ATOM 894 C C . HIS A 1 118 ? 9.102 12.453 11.062 1 92.38 118 HIS A C 1
ATOM 896 O O . HIS A 1 118 ? 10 13.258 10.789 1 92.38 118 HIS A O 1
ATOM 902 N N . VAL A 1 119 ? 7.887 12.648 10.789 1 95.31 119 VAL A N 1
ATOM 903 C CA . VAL A 1 119 ? 7.457 13.875 10.125 1 95.31 119 VAL A CA 1
ATOM 904 C C . VAL A 1 119 ? 7.547 15.047 11.102 1 95.31 119 VAL A C 1
ATOM 906 O O . VAL A 1 119 ? 7.984 16.141 10.727 1 95.31 119 VAL A O 1
ATOM 909 N N . VAL A 1 120 ? 7.148 14.867 12.336 1 96 120 VAL A N 1
ATOM 910 C CA . VAL A 1 120 ? 7.227 15.898 13.367 1 96 120 VAL A CA 1
ATOM 911 C C . VAL A 1 120 ? 8.664 16.391 13.484 1 96 120 VAL A C 1
ATOM 913 O O . VAL A 1 120 ? 8.906 17.609 13.484 1 96 120 VAL A O 1
ATOM 916 N N . GLN A 1 121 ? 9.547 15.484 13.5 1 94.75 121 GLN A N 1
ATOM 917 C CA . GLN A 1 121 ? 10.953 15.844 13.625 1 94.75 121 GLN A CA 1
ATOM 918 C C . GLN A 1 121 ? 11.414 16.672 12.422 1 94.75 121 GLN A C 1
ATOM 920 O O . GLN A 1 121 ? 12.141 17.656 12.578 1 94.75 121 GLN A O 1
ATOM 925 N N . SER A 1 122 ? 11 16.266 11.297 1 92.38 122 SER A N 1
ATOM 926 C CA . SER A 1 122 ? 11.359 16.984 10.078 1 92.38 122 SER A CA 1
ATOM 927 C C . SER A 1 122 ? 10.812 18.406 10.102 1 92.38 122 SER A C 1
ATOM 929 O O . SER A 1 122 ? 11.5 19.344 9.695 1 92.38 122 SER A O 1
ATOM 931 N N . CYS A 1 123 ? 9.586 18.562 10.555 1 93.44 123 CYS A N 1
ATOM 932 C CA . CYS A 1 123 ? 8.977 19.875 10.648 1 93.44 123 CYS A CA 1
ATOM 933 C C . CYS A 1 123 ? 9.727 20.75 11.648 1 93.44 123 CYS A C 1
ATOM 935 O O . CYS A 1 123 ? 9.969 21.922 11.391 1 93.44 123 CYS A O 1
ATOM 937 N N . HIS A 1 124 ? 10.062 20.141 12.766 1 93.19 124 HIS A N 1
ATOM 938 C CA . HIS A 1 124 ? 10.812 20.891 13.766 1 93.19 124 HIS A CA 1
ATOM 939 C C . HIS A 1 124 ? 12.141 21.391 13.203 1 93.19 124 HIS A C 1
ATOM 941 O O . HIS A 1 124 ? 12.516 22.547 13.398 1 93.19 124 HIS A O 1
ATOM 947 N N . ARG A 1 125 ? 12.852 20.547 12.461 1 91.12 125 ARG A N 1
ATOM 948 C CA . ARG A 1 125 ? 14.133 20.906 11.859 1 91.12 125 ARG A CA 1
ATOM 949 C C . ARG A 1 125 ? 13.961 22.047 10.859 1 91.12 125 ARG A C 1
ATOM 951 O O . ARG A 1 125 ? 14.781 22.969 10.812 1 91.12 125 ARG A O 1
ATOM 958 N N . PHE A 1 126 ? 12.945 21.984 10.102 1 91 126 PHE A N 1
ATOM 959 C CA . PHE A 1 126 ? 12.664 23 9.094 1 91 126 PHE A CA 1
ATOM 960 C C . PHE A 1 126 ? 12.336 24.328 9.75 1 91 126 PHE A C 1
ATOM 962 O O . PHE A 1 126 ? 12.828 25.375 9.32 1 91 126 PHE A O 1
ATOM 969 N N . LEU A 1 127 ? 11.508 24.359 10.797 1 90.31 127 LEU A N 1
ATOM 970 C CA . LEU A 1 127 ? 11.016 25.562 11.438 1 90.31 127 LEU A CA 1
ATOM 971 C C . LEU A 1 127 ? 12.094 26.203 12.312 1 90.31 127 LEU A C 1
ATOM 973 O O . LEU A 1 127 ? 12.086 27.406 12.539 1 90.31 127 LEU A O 1
ATOM 977 N N . GLN A 1 128 ? 13 25.375 12.742 1 85.5 128 GLN A N 1
ATOM 978 C CA . GLN A 1 128 ? 14.078 25.891 13.594 1 85.5 128 GLN A CA 1
ATOM 979 C C . GLN A 1 128 ? 15.258 26.375 12.75 1 85.5 128 GLN A C 1
ATOM 981 O O . GLN A 1 128 ? 16.172 27.016 13.273 1 85.5 128 GLN A O 1
ATOM 986 N N . ALA A 1 129 ? 15.273 26.016 11.531 1 74.44 129 ALA A N 1
ATOM 987 C CA . ALA A 1 129 ? 16.375 26.469 10.695 1 74.44 129 ALA A CA 1
ATOM 988 C C . ALA A 1 129 ? 16.203 27.938 10.297 1 74.44 129 ALA A C 1
ATOM 990 O O . ALA A 1 129 ? 15.07 28.422 10.227 1 74.44 129 ALA A O 1
ATOM 991 N N . MET B 1 1 ? 22.312 35.438 11.57 1 34.72 1 MET B N 1
ATOM 992 C CA . MET B 1 1 ? 21 34.875 11.82 1 34.72 1 MET B CA 1
ATOM 993 C C . MET B 1 1 ? 20.531 34.031 10.617 1 34.72 1 MET B C 1
ATOM 995 O O . MET B 1 1 ? 20.531 34.531 9.484 1 34.72 1 MET B O 1
ATOM 999 N N . ALA B 1 2 ? 20.641 32.688 10.523 1 45.09 2 ALA B N 1
ATOM 1000 C CA . ALA B 1 2 ? 20.328 32.031 9.266 1 45.09 2 ALA B CA 1
ATOM 1001 C C . ALA B 1 2 ? 18.938 32.438 8.75 1 45.09 2 ALA B C 1
ATOM 1003 O O . ALA B 1 2 ? 17.969 32.469 9.516 1 45.09 2 ALA B O 1
ATOM 1004 N N . GLN B 1 3 ? 18.766 33.312 7.996 1 44.5 3 GLN B N 1
ATOM 1005 C CA . GLN B 1 3 ? 17.484 33.75 7.488 1 44.5 3 GLN B CA 1
ATOM 1006 C C . GLN B 1 3 ? 16.562 32.562 7.176 1 44.5 3 GLN B C 1
ATOM 1008 O O . GLN B 1 3 ? 17.031 31.547 6.656 1 44.5 3 GLN B O 1
ATOM 1013 N N . PRO B 1 4 ?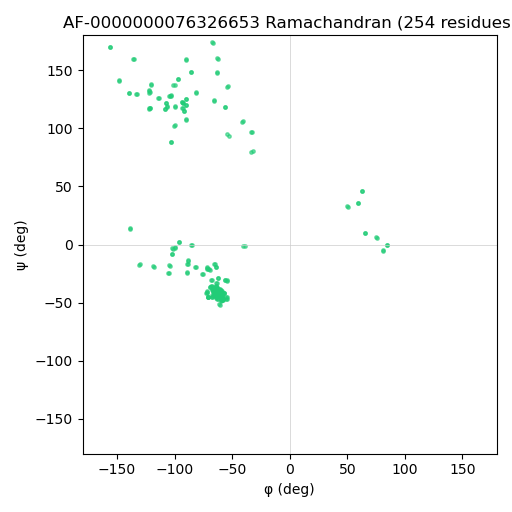 15.461 32.219 7.984 1 48.38 4 PRO B N 1
ATOM 1014 C CA . PRO B 1 4 ? 14.555 31.125 7.637 1 48.38 4 PRO B CA 1
ATOM 1015 C C . PRO B 1 4 ? 14.398 30.953 6.129 1 48.38 4 PRO B C 1
ATOM 1017 O O . PRO B 1 4 ? 14.102 31.922 5.414 1 48.38 4 PRO B O 1
ATOM 1020 N N . SER B 1 5 ? 15.219 30.359 5.43 1 52.22 5 SER B N 1
ATOM 1021 C CA . SER B 1 5 ? 15.102 30.25 3.979 1 52.22 5 SER B CA 1
ATOM 1022 C C . SER B 1 5 ? 13.641 30.188 3.547 1 52.22 5 SER B C 1
ATOM 1024 O O . SER B 1 5 ? 12.836 29.484 4.148 1 52.22 5 SER B O 1
ATOM 1026 N N . SER B 1 6 ? 12.945 31.25 3.123 1 63.41 6 SER B N 1
ATOM 1027 C CA . SER B 1 6 ? 11.641 31.562 2.541 1 63.41 6 SER B CA 1
ATOM 1028 C C . SER B 1 6 ? 11.219 30.5 1.534 1 63.41 6 SER B C 1
ATOM 1030 O O . SER B 1 6 ? 10.125 30.578 0.962 1 63.41 6 SER B O 1
ATOM 1032 N N . ALA B 1 7 ? 12.078 29.438 1.269 1 78.5 7 ALA B N 1
ATOM 1033 C CA . ALA B 1 7 ? 11.852 28.578 0.104 1 78.5 7 ALA B CA 1
ATOM 1034 C C . ALA B 1 7 ? 11.188 27.266 0.506 1 78.5 7 ALA B C 1
ATOM 1036 O O . ALA B 1 7 ? 11.344 26.812 1.636 1 78.5 7 ALA B O 1
ATOM 1037 N N . SER B 1 8 ? 10.297 26.859 -0.205 1 85 8 SER B N 1
ATOM 1038 C CA . SER B 1 8 ? 9.68 25.531 -0.102 1 85 8 SER B CA 1
ATOM 1039 C C . SER B 1 8 ? 10.734 24.438 -0.141 1 85 8 SER B C 1
ATOM 1041 O O . SER B 1 8 ? 11.805 24.609 -0.727 1 85 8 SER B O 1
ATOM 1043 N N . TYR B 1 9 ? 10.531 23.5 0.75 1 88.88 9 TYR B N 1
ATOM 1044 C CA . TYR B 1 9 ? 11.438 22.359 0.921 1 88.88 9 TYR B CA 1
ATOM 1045 C C . TYR B 1 9 ? 10.695 21.047 0.738 1 88.88 9 TYR B C 1
ATOM 1047 O O . TYR B 1 9 ? 9.562 20.891 1.194 1 88.88 9 TYR B O 1
ATOM 1055 N N . VAL B 1 10 ? 11.312 20.172 -0.117 1 92.88 10 VAL B N 1
ATOM 1056 C CA . VAL B 1 10 ? 10.773 18.828 -0.228 1 92.88 10 VAL B CA 1
ATOM 1057 C C . VAL B 1 10 ? 11.711 17.828 0.463 1 92.88 10 VAL B C 1
ATOM 1059 O O . VAL B 1 10 ? 12.898 17.75 0.128 1 92.88 10 VAL B O 1
ATOM 1062 N N . ARG B 1 11 ? 11.156 17.156 1.397 1 92.44 11 ARG B N 1
ATOM 1063 C CA . ARG B 1 11 ? 11.906 16.094 2.076 1 92.44 11 ARG B CA 1
ATOM 1064 C C . ARG B 1 11 ? 11.469 14.719 1.604 1 92.44 11 ARG B C 1
ATOM 1066 O O . ARG B 1 11 ? 10.281 14.391 1.641 1 92.44 11 ARG B O 1
ATOM 1073 N N . GLU B 1 12 ? 12.453 13.953 1.21 1 93.75 12 GLU B N 1
ATOM 1074 C CA . GLU B 1 12 ? 12.164 12.586 0.774 1 93.75 12 GLU B CA 1
ATOM 1075 C C . GLU B 1 12 ? 12.539 11.57 1.852 1 93.75 12 GLU B C 1
ATOM 1077 O O . GLU B 1 12 ? 13.641 11.609 2.395 1 93.75 12 GLU B O 1
ATOM 1082 N N . PHE B 1 13 ? 11.664 10.789 2.141 1 93.19 13 PHE B N 1
ATOM 1083 C CA . PHE B 1 13 ? 11.914 9.703 3.074 1 93.19 13 PHE B CA 1
ATOM 1084 C C . PHE B 1 13 ? 12.156 8.398 2.326 1 93.19 13 PHE B C 1
ATOM 1086 O O . PHE B 1 13 ? 11.211 7.719 1.918 1 93.19 13 PHE B O 1
ATOM 1093 N N . THR B 1 14 ? 13.336 7.977 2.207 1 90.44 14 THR B N 1
ATOM 1094 C CA . THR B 1 14 ? 13.773 6.93 1.287 1 90.44 14 THR B CA 1
ATOM 1095 C C . THR B 1 14 ? 13.281 5.562 1.745 1 90.44 14 THR B C 1
ATOM 1097 O O . THR B 1 14 ? 13.164 4.637 0.94 1 90.44 14 THR B O 1
ATOM 1100 N N . ARG B 1 15 ? 12.961 5.445 3.018 1 94.38 15 ARG B N 1
ATOM 1101 C CA . ARG B 1 15 ? 12.555 4.137 3.521 1 94.38 15 ARG B CA 1
ATOM 1102 C C . ARG B 1 15 ? 11.031 4.035 3.623 1 94.38 15 ARG B C 1
ATOM 1104 O O . ARG B 1 15 ? 10.5 2.969 3.934 1 94.38 15 ARG B O 1
ATOM 1111 N N . HIS B 1 16 ? 10.375 5.062 3.316 1 95.56 16 HIS B N 1
ATOM 1112 C CA . HIS B 1 16 ? 8.938 5.137 3.547 1 95.56 16 HIS B CA 1
ATOM 1113 C C . HIS B 1 16 ? 8.188 4.086 2.729 1 95.56 16 HIS B C 1
ATOM 1115 O O . HIS B 1 16 ? 7.363 3.346 3.266 1 95.56 16 HIS B O 1
ATOM 1121 N N . SER B 1 17 ? 8.531 3.994 1.45 1 96.75 17 SER B N 1
ATOM 1122 C CA . SER B 1 17 ? 7.824 3.059 0.579 1 96.75 17 SER B CA 1
ATOM 1123 C C . SER B 1 17 ? 8.016 1.619 1.044 1 96.75 17 SER B C 1
ATOM 1125 O O . SER B 1 17 ? 7.051 0.849 1.101 1 96.75 17 SER B O 1
ATOM 1127 N N . SER B 1 18 ? 9.25 1.278 1.392 1 96.69 18 SER B N 1
ATOM 1128 C CA . SER B 1 18 ? 9.523 -0.073 1.87 1 96.69 18 SER B CA 1
ATOM 1129 C C . SER B 1 18 ? 8.844 -0.333 3.209 1 96.69 18 SER B C 1
ATOM 1131 O O . SER B 1 18 ? 8.328 -1.427 3.447 1 96.69 18 SER B O 1
ATOM 1133 N N . ASP B 1 19 ? 8.82 0.676 4.035 1 96.94 19 ASP B N 1
ATOM 1134 C CA . ASP B 1 19 ? 8.172 0.538 5.34 1 96.94 19 ASP B CA 1
ATOM 1135 C C . ASP B 1 19 ? 6.672 0.329 5.191 1 96.94 19 ASP B C 1
ATOM 1137 O O . ASP B 1 19 ? 6.086 -0.512 5.875 1 96.94 19 ASP B O 1
ATOM 1141 N N . ILE B 1 20 ? 6.102 1.067 4.332 1 97.38 20 ILE B N 1
ATOM 1142 C CA . ILE B 1 20 ? 4.664 0.951 4.121 1 97.38 20 ILE B CA 1
ATOM 1143 C C . ILE B 1 20 ? 4.328 -0.445 3.602 1 97.38 20 ILE B C 1
ATOM 1145 O O . ILE B 1 20 ? 3.387 -1.083 4.078 1 97.38 20 ILE B O 1
ATOM 1149 N N . LEU B 1 21 ? 5.09 -0.881 2.66 1 98.12 21 LEU B N 1
ATOM 1150 C CA . LEU B 1 21 ? 4.844 -2.203 2.096 1 98.12 21 LEU B CA 1
ATOM 1151 C C . LEU B 1 21 ? 4.98 -3.285 3.16 1 98.12 21 LEU B C 1
ATOM 1153 O O . LEU B 1 21 ? 4.168 -4.207 3.225 1 98.12 21 LEU B O 1
ATOM 1157 N N . ALA B 1 22 ? 5.977 -3.174 4 1 98 22 ALA B N 1
ATOM 1158 C CA . ALA B 1 22 ? 6.188 -4.125 5.086 1 98 22 ALA B CA 1
ATOM 1159 C C . ALA B 1 22 ? 5 -4.133 6.047 1 98 22 ALA B C 1
ATOM 1161 O O . ALA B 1 22 ? 4.551 -5.195 6.48 1 98 22 ALA B O 1
ATOM 1162 N N . ASN B 1 23 ? 4.57 -2.979 6.324 1 97.88 23 ASN B N 1
ATOM 1163 C CA . ASN B 1 23 ? 3.43 -2.869 7.227 1 97.88 23 ASN B CA 1
ATOM 1164 C C . ASN B 1 23 ? 2.156 -3.424 6.594 1 97.88 23 ASN B C 1
ATOM 1166 O O . ASN B 1 23 ? 1.349 -4.062 7.273 1 97.88 23 ASN B O 1
ATOM 1170 N N . LEU B 1 24 ? 1.989 -3.172 5.336 1 98.5 24 LEU B N 1
ATOM 1171 C CA . LEU B 1 24 ? 0.863 -3.766 4.621 1 98.5 24 LEU B CA 1
ATOM 1172 C C . LEU B 1 24 ? 0.936 -5.289 4.664 1 98.5 24 LEU B C 1
ATOM 1174 O O . LEU B 1 24 ? -0.091 -5.961 4.793 1 98.5 24 LEU B O 1
ATOM 1178 N N . ASN B 1 25 ? 2.105 -5.785 4.551 1 98.62 25 ASN B N 1
ATOM 1179 C CA . ASN B 1 25 ? 2.283 -7.23 4.641 1 98.62 25 ASN B CA 1
ATOM 1180 C C . ASN B 1 25 ? 1.886 -7.758 6.016 1 98.62 25 ASN B C 1
ATOM 1182 O O . ASN B 1 25 ? 1.284 -8.828 6.125 1 98.62 25 ASN B O 1
ATOM 1186 N N . GLU B 1 26 ? 2.248 -7.023 7.012 1 98.19 26 GLU B N 1
ATOM 1187 C CA . GLU B 1 26 ? 1.865 -7.418 8.359 1 98.19 26 GLU B CA 1
ATOM 1188 C C . GLU B 1 26 ? 0.349 -7.414 8.531 1 98.19 26 GLU B C 1
ATOM 1190 O O . GLU B 1 26 ? -0.215 -8.328 9.133 1 98.19 26 GLU B O 1
ATOM 1195 N N . LEU B 1 27 ? -0.242 -6.41 8.008 1 97.5 27 LEU B N 1
ATOM 1196 C CA . LEU B 1 27 ? -1.7 -6.371 8.039 1 97.5 27 LEU B CA 1
ATOM 1197 C C . LEU B 1 27 ? -2.289 -7.582 7.32 1 97.5 27 LEU B C 1
ATOM 1199 O O . LEU B 1 27 ? -3.225 -8.211 7.82 1 97.5 27 LEU B O 1
ATOM 1203 N N . ARG B 1 28 ? -1.755 -7.906 6.168 1 98.06 28 ARG B N 1
ATOM 1204 C CA . ARG B 1 28 ? -2.232 -9.047 5.391 1 98.06 28 ARG B CA 1
ATOM 1205 C C . ARG B 1 28 ? -2.117 -10.336 6.188 1 98.06 28 ARG B C 1
ATOM 1207 O O . ARG B 1 28 ? -3.068 -11.125 6.254 1 98.06 28 ARG B O 1
ATOM 1214 N N . LYS B 1 29 ? -0.971 -10.523 6.797 1 97.62 29 LYS B N 1
ATOM 1215 C CA . LYS B 1 29 ? -0.711 -11.742 7.555 1 97.62 29 LYS B CA 1
ATOM 1216 C C . LYS B 1 29 ? -1.681 -11.883 8.727 1 97.62 29 LYS B C 1
ATOM 1218 O O . LYS B 1 29 ? -2.053 -12.992 9.109 1 97.62 29 LYS B O 1
ATOM 1223 N N . ARG B 1 30 ? -2.129 -10.758 9.219 1 96.12 30 ARG B N 1
ATOM 1224 C CA . ARG B 1 30 ? -3.049 -10.742 10.352 1 96.12 30 ARG B CA 1
ATOM 1225 C C . ARG B 1 30 ? -4.496 -10.633 9.883 1 96.12 30 ARG B C 1
ATOM 1227 O O . ARG B 1 30 ? -5.414 -10.523 10.703 1 96.12 30 ARG B O 1
ATOM 1234 N N . ARG B 1 31 ? -4.711 -10.617 8.562 1 96.12 31 ARG B N 1
ATOM 1235 C CA . ARG B 1 31 ? -6.027 -10.539 7.938 1 96.12 31 ARG B CA 1
ATOM 1236 C C . ARG B 1 31 ? -6.758 -9.273 8.359 1 96.12 31 ARG B C 1
ATOM 1238 O O . ARG B 1 31 ? -7.961 -9.297 8.625 1 96.12 31 ARG B O 1
ATOM 1245 N N . ILE B 1 32 ? -5.969 -8.219 8.523 1 95.25 32 ILE B N 1
ATOM 1246 C CA . ILE B 1 32 ? -6.523 -6.922 8.906 1 95.25 32 ILE B CA 1
ATOM 1247 C C . ILE B 1 32 ? -6.824 -6.098 7.656 1 95.25 32 ILE B C 1
ATOM 1249 O O . ILE B 1 32 ? -5.949 -5.91 6.809 1 95.25 32 ILE B O 1
ATOM 1253 N N . LEU B 1 33 ? -8.078 -5.676 7.477 1 95.12 33 LEU B N 1
ATOM 1254 C CA . LEU B 1 33 ? -8.578 -4.805 6.418 1 95.12 33 LEU B CA 1
ATOM 1255 C C . LEU B 1 33 ? -8.453 -5.48 5.055 1 95.12 33 LEU B C 1
ATOM 1257 O O . LEU B 1 33 ? -8.461 -4.809 4.02 1 95.12 33 LEU B O 1
ATOM 1261 N N . THR B 1 34 ? -8.133 -6.738 5.047 1 96.62 34 THR B N 1
ATOM 1262 C CA . THR B 1 34 ? -8.211 -7.457 3.779 1 96.62 34 THR B CA 1
ATOM 1263 C C . THR B 1 34 ? -9.648 -7.488 3.262 1 96.62 34 THR B C 1
ATOM 1265 O O . THR B 1 34 ? -10.594 -7.578 4.047 1 96.62 34 THR B O 1
ATOM 1268 N N . ASP B 1 35 ? -9.812 -7.48 1.936 1 95.75 35 ASP B N 1
ATOM 1269 C CA . ASP B 1 35 ? -11.164 -7.332 1.417 1 95.75 35 ASP B CA 1
ATOM 1270 C C . ASP B 1 35 ? -11.406 -8.258 0.229 1 95.75 35 ASP B C 1
ATOM 1272 O O . ASP B 1 35 ? -12.383 -8.102 -0.502 1 95.75 35 ASP B O 1
ATOM 1276 N N . VAL B 1 36 ? -10.531 -9.227 0.004 1 97.06 36 VAL B N 1
ATOM 1277 C CA . VAL B 1 36 ? -10.758 -10.234 -1.029 1 97.06 36 VAL B CA 1
ATOM 1278 C C . VAL B 1 36 ? -10.117 -11.562 -0.607 1 97.06 36 VAL B C 1
ATOM 1280 O O . VAL B 1 36 ? -9.055 -11.578 0.011 1 97.06 36 VAL B O 1
ATOM 1283 N N . THR B 1 37 ? -10.789 -12.586 -0.896 1 97.75 37 THR B N 1
ATOM 1284 C CA . THR B 1 37 ? -10.273 -13.945 -0.758 1 97.75 37 THR B CA 1
ATOM 1285 C C . THR B 1 37 ? -9.953 -14.547 -2.125 1 97.75 37 THR B C 1
ATOM 1287 O O . THR B 1 37 ? -10.828 -14.633 -2.988 1 97.75 37 THR B O 1
ATOM 1290 N N . LEU B 1 38 ? -8.703 -14.891 -2.328 1 97.38 38 LEU B N 1
ATOM 1291 C CA . LEU B 1 38 ? -8.281 -15.57 -3.545 1 97.38 38 LEU B CA 1
ATOM 1292 C C . LEU B 1 38 ? -8.32 -17.078 -3.365 1 97.38 38 LEU B C 1
ATOM 1294 O O . LEU B 1 38 ? -7.598 -17.641 -2.527 1 97.38 38 LEU B O 1
ATOM 1298 N N . GLN B 1 39 ? -9.18 -17.75 -4.105 1 97.44 39 GLN B N 1
ATOM 1299 C CA . GLN B 1 39 ? -9.273 -19.203 -4.07 1 97.44 39 GLN B CA 1
ATOM 1300 C C . GLN B 1 39 ? -8.352 -19.828 -5.109 1 97.44 39 GLN B C 1
ATOM 1302 O O . GLN B 1 39 ? -8.625 -19.766 -6.312 1 97.44 39 GLN B O 1
ATOM 1307 N N . VAL B 1 40 ? -7.27 -20.438 -4.656 1 96.88 40 VAL B N 1
ATOM 1308 C CA . VAL B 1 40 ? -6.281 -21.062 -5.531 1 96.88 40 VAL B CA 1
ATOM 1309 C C . VAL B 1 40 ? -6.145 -22.531 -5.184 1 96.88 40 VAL B C 1
ATOM 1311 O O . VAL B 1 40 ? -5.711 -22.891 -4.082 1 96.88 40 VAL B O 1
ATOM 1314 N N . GLY B 1 41 ? -6.453 -23.453 -6.094 1 93.75 41 GLY B N 1
ATOM 1315 C CA . GLY B 1 41 ? -6.379 -24.875 -5.812 1 93.75 41 GLY B CA 1
ATOM 1316 C C . GLY B 1 41 ? -7.078 -25.266 -4.523 1 93.75 41 GLY B C 1
ATOM 1317 O O . GLY B 1 41 ? -6.551 -26.062 -3.742 1 93.75 41 GLY B O 1
ATOM 1318 N N . GLY B 1 42 ? -8.18 -24.547 -4.184 1 91.25 42 GLY B N 1
ATOM 1319 C CA . GLY B 1 42 ? -8.938 -24.844 -2.977 1 91.25 42 GLY B CA 1
ATOM 1320 C C . GLY B 1 42 ? -8.359 -24.188 -1.737 1 91.25 42 GLY B C 1
ATOM 1321 O O . GLY B 1 42 ? -8.859 -24.391 -0.63 1 91.25 42 GLY B O 1
ATOM 1322 N N . CYS B 1 43 ? -7.34 -23.484 -1.819 1 94.44 43 CYS B N 1
ATOM 1323 C CA . CYS B 1 43 ? -6.711 -22.766 -0.709 1 94.44 43 CYS B CA 1
ATOM 1324 C C . CYS B 1 43 ? -7.094 -21.297 -0.721 1 94.44 43 CYS B C 1
ATOM 1326 O O . CYS B 1 43 ? -6.859 -20.594 -1.708 1 94.44 43 CYS B O 1
ATOM 1328 N N . PRO B 1 44 ? -7.734 -20.875 0.337 1 96.5 44 PRO B N 1
ATOM 1329 C CA . PRO B 1 44 ? -8.086 -19.453 0.413 1 96.5 44 PRO B CA 1
ATOM 1330 C C . PRO B 1 44 ? -6.93 -18.594 0.884 1 96.5 44 PRO B C 1
ATOM 1332 O O . PRO B 1 44 ? -6.258 -18.922 1.862 1 96.5 44 PRO B O 1
ATOM 1335 N N . LEU B 1 45 ? -6.645 -17.5 0.172 1 97.25 45 LEU B N 1
ATOM 1336 C CA . LEU B 1 45 ? -5.656 -16.484 0.536 1 97.25 45 LEU B CA 1
ATOM 1337 C C . LEU B 1 45 ? -6.297 -15.109 0.634 1 97.25 45 LEU B C 1
ATOM 1339 O O . LEU B 1 45 ? -7.043 -14.703 -0.256 1 97.25 45 LEU B O 1
ATOM 1343 N N . GLN B 1 46 ? -6.008 -14.43 1.691 1 97.44 46 GLN B N 1
ATOM 1344 C CA . GLN B 1 46 ? -6.559 -13.094 1.896 1 97.44 46 GLN B CA 1
ATOM 1345 C C . GLN B 1 46 ? -5.566 -12.016 1.462 1 97.44 46 GLN B C 1
ATOM 1347 O O . GLN B 1 46 ? -4.359 -12.156 1.662 1 97.44 46 GLN B O 1
ATOM 1352 N N . ALA B 1 47 ? -6.121 -10.984 0.89 1 98.19 47 ALA B N 1
ATOM 1353 C CA . ALA B 1 47 ? -5.262 -9.883 0.45 1 98.19 47 ALA B CA 1
ATOM 1354 C C . ALA B 1 47 ? -6.043 -8.578 0.368 1 98.19 47 ALA B C 1
ATOM 1356 O O . ALA B 1 47 ? -7.258 -8.555 0.573 1 98.19 47 ALA B O 1
ATOM 1357 N N . HIS B 1 48 ? -5.398 -7.496 0.182 1 98.19 48 HIS B N 1
ATOM 1358 C CA . HIS B 1 48 ? -5.992 -6.191 -0.091 1 98.19 48 HIS B CA 1
ATOM 1359 C C . HIS B 1 48 ? -6.172 -5.969 -1.59 1 98.19 48 HIS B C 1
ATOM 1361 O O . HIS B 1 48 ? -5.199 -6.023 -2.348 1 98.19 48 HIS B O 1
ATOM 1367 N N . LYS B 1 49 ? -7.371 -5.652 -2.018 1 97.75 49 LYS B N 1
ATOM 1368 C CA . LYS B 1 49 ? -7.629 -5.398 -3.432 1 97.75 49 LYS B CA 1
ATOM 1369 C C . LYS B 1 49 ? -6.734 -4.285 -3.963 1 97.75 49 LYS B C 1
ATOM 1371 O O . LYS B 1 49 ? -6.219 -4.375 -5.078 1 97.75 49 LYS B O 1
ATOM 1376 N N . ALA B 1 50 ? -6.582 -3.242 -3.158 1 97.62 50 ALA B N 1
ATOM 1377 C CA . ALA B 1 50 ? -5.797 -2.088 -3.586 1 97.62 50 ALA B CA 1
ATOM 1378 C C . ALA B 1 50 ? -4.359 -2.488 -3.895 1 97.62 50 ALA B C 1
ATOM 1380 O O . ALA B 1 50 ? -3.787 -2.055 -4.898 1 97.62 50 ALA B O 1
ATOM 1381 N N . VAL B 1 51 ? -3.738 -3.328 -3.039 1 98.25 51 VAL B N 1
ATOM 1382 C CA . VAL B 1 51 ? -2.359 -3.764 -3.234 1 98.25 51 VAL B CA 1
ATOM 1383 C C . VAL B 1 51 ? -2.271 -4.66 -4.465 1 98.25 51 VAL B C 1
ATOM 1385 O O . VAL B 1 51 ? -1.389 -4.484 -5.309 1 98.25 51 VAL B O 1
ATOM 1388 N N . LEU B 1 52 ? -3.199 -5.617 -4.617 1 97.62 52 LEU B N 1
ATOM 1389 C CA . LEU B 1 52 ? -3.227 -6.496 -5.781 1 97.62 52 LEU B CA 1
ATOM 1390 C C . LEU B 1 52 ? -3.346 -5.691 -7.07 1 97.62 52 LEU B C 1
ATOM 1392 O O . LEU B 1 52 ? -2.596 -5.918 -8.023 1 97.62 52 LEU B O 1
ATOM 1396 N N . THR B 1 53 ? -4.293 -4.73 -7.07 1 96.81 53 THR B N 1
ATOM 1397 C CA . THR B 1 53 ? -4.57 -3.893 -8.234 1 96.81 53 THR B CA 1
ATOM 1398 C C . THR B 1 53 ? -3.359 -3.033 -8.578 1 96.81 53 THR B C 1
ATOM 1400 O O . THR B 1 53 ? -3.059 -2.822 -9.758 1 96.81 53 THR B O 1
ATOM 1403 N N . ALA B 1 54 ? -2.66 -2.6 -7.566 1 97 54 ALA B N 1
ATOM 1404 C CA . ALA B 1 54 ? -1.481 -1.76 -7.762 1 97 54 ALA B CA 1
ATOM 1405 C C . ALA B 1 54 ? -0.319 -2.57 -8.328 1 97 54 ALA B C 1
ATOM 1407 O O . ALA B 1 54 ? 0.605 -2.012 -8.922 1 97 54 ALA B O 1
ATOM 1408 N N . CYS B 1 55 ? -0.325 -3.863 -8.219 1 95.06 55 CYS B N 1
ATOM 1409 C CA . CYS B 1 55 ? 0.825 -4.695 -8.555 1 95.06 55 CYS B CA 1
ATOM 1410 C C . CYS B 1 55 ? 0.609 -5.422 -9.875 1 95.06 55 CYS B C 1
ATOM 1412 O O . CYS B 1 55 ? 1.571 -5.793 -10.547 1 95.06 55 CYS B O 1
ATOM 1414 N N . SER B 1 56 ? -0.57 -5.648 -10.297 1 93.19 56 SER B N 1
ATOM 1415 C CA . SER B 1 56 ? -0.858 -6.574 -11.383 1 93.19 56 SER B CA 1
ATOM 1416 C C . SER B 1 56 ? -1.943 -6.031 -12.305 1 93.19 56 SER B C 1
ATOM 1418 O O . SER B 1 56 ? -3.029 -5.664 -11.844 1 93.19 56 SER B O 1
ATOM 1420 N N . GLY B 1 57 ? -1.673 -6.059 -13.562 1 92.94 57 GLY B N 1
ATOM 1421 C CA . GLY B 1 57 ? -2.664 -5.652 -14.547 1 92.94 57 GLY B CA 1
ATOM 1422 C C . GLY B 1 57 ? -3.893 -6.539 -14.562 1 92.94 57 GLY B C 1
ATOM 1423 O O . GLY B 1 57 ? -5.004 -6.07 -14.812 1 92.94 57 GLY B O 1
ATOM 1424 N N . PHE B 1 58 ? -3.734 -7.766 -14.289 1 95.31 58 PHE B N 1
ATOM 1425 C CA . PHE B 1 58 ? -4.855 -8.695 -14.219 1 95.31 58 PHE B CA 1
ATOM 1426 C C . PHE B 1 58 ? -5.836 -8.273 -13.125 1 95.31 58 PHE B C 1
ATOM 1428 O O . PHE B 1 58 ? -7.031 -8.125 -13.383 1 95.31 58 PHE B O 1
ATOM 1435 N N . PHE B 1 59 ? -5.34 -8.039 -11.961 1 96.19 59 PHE B N 1
ATOM 1436 C CA . PHE B 1 59 ? -6.203 -7.656 -10.852 1 96.19 59 PHE B CA 1
ATOM 1437 C C . PHE B 1 59 ? -6.797 -6.273 -11.078 1 96.19 59 PHE B C 1
ATOM 1439 O O . PHE B 1 59 ? -7.941 -6.016 -10.695 1 96.19 59 PHE B O 1
ATOM 1446 N N . TYR B 1 60 ? -6.023 -5.41 -11.68 1 95.31 60 TYR B N 1
ATOM 1447 C CA . TYR B 1 60 ? -6.551 -4.105 -12.062 1 95.31 60 TYR B CA 1
ATOM 1448 C C . TYR B 1 60 ? -7.797 -4.258 -12.93 1 95.31 60 TYR B C 1
ATOM 1450 O O . TYR B 1 60 ? -8.828 -3.646 -12.648 1 95.31 60 TYR B O 1
ATOM 1458 N N . SER B 1 61 ? -7.738 -5.113 -13.898 1 94.81 61 SER B N 1
ATOM 1459 C CA . SER B 1 61 ? -8.852 -5.328 -14.82 1 94.81 61 SER B CA 1
ATOM 1460 C C . SER B 1 61 ? -10.023 -6.012 -14.125 1 94.81 61 SER B C 1
ATOM 1462 O O . SER B 1 61 ? -11.18 -5.648 -14.336 1 94.81 61 SER B O 1
ATOM 1464 N N . VAL B 1 62 ? -9.734 -6.883 -13.25 1 94.56 62 VAL B N 1
ATOM 1465 C CA . VAL B 1 62 ? -10.766 -7.66 -12.562 1 94.56 62 VAL B CA 1
ATOM 1466 C C . VAL B 1 62 ? -11.531 -6.762 -11.594 1 94.56 62 VAL B C 1
ATOM 1468 O O . VAL B 1 62 ? -12.758 -6.711 -11.625 1 94.56 62 VAL B O 1
ATOM 1471 N N . PHE B 1 63 ? -10.82 -5.953 -10.844 1 94.38 63 PHE B N 1
ATOM 1472 C CA . PHE B 1 63 ? -11.469 -5.227 -9.758 1 94.38 63 PHE B CA 1
ATOM 1473 C C . PHE B 1 63 ? -12.008 -3.889 -10.242 1 94.38 63 PHE B C 1
ATOM 1475 O O . PHE B 1 63 ? -12.875 -3.291 -9.602 1 94.38 63 PHE B O 1
ATOM 1482 N N . LEU B 1 64 ? -11.422 -3.449 -11.266 1 92.06 64 LEU B N 1
ATOM 1483 C CA . LEU B 1 64 ? -11.953 -2.207 -11.812 1 92.06 64 LEU B CA 1
ATOM 1484 C C . LEU B 1 64 ? -13.055 -2.492 -12.828 1 92.06 64 LEU B C 1
ATOM 1486 O O . LEU B 1 64 ? -13.805 -1.588 -13.203 1 92.06 64 LEU B O 1
ATOM 1490 N N . GLY B 1 65 ? -13.086 -3.699 -13.266 1 88.25 65 GLY B N 1
ATOM 1491 C CA . GLY B 1 65 ? -14.141 -4.074 -14.195 1 88.25 65 GLY B CA 1
ATOM 1492 C C . GLY B 1 65 ? -15.523 -4.059 -13.57 1 88.25 65 GLY B C 1
ATOM 1493 O O . GLY B 1 65 ? -15.664 -3.787 -12.375 1 88.25 65 GLY B O 1
ATOM 1494 N N . HIS B 1 66 ? -16.531 -4.266 -14.398 1 79 66 HIS B N 1
ATOM 1495 C CA . HIS B 1 66 ? -17.906 -4.219 -13.938 1 79 66 HIS B CA 1
ATOM 1496 C C . HIS B 1 66 ? -18.141 -5.203 -12.797 1 79 66 HIS B C 1
ATOM 1498 O O . HIS B 1 66 ? -17.859 -6.395 -12.93 1 79 66 HIS B O 1
ATOM 1504 N N . GLY B 1 67 ? -18.516 -4.66 -11.617 1 77.19 67 GLY B N 1
ATOM 1505 C CA . GLY B 1 67 ? -18.859 -5.449 -10.445 1 77.19 67 GLY B CA 1
ATOM 1506 C C . GLY B 1 67 ? -17.656 -5.926 -9.664 1 77.19 67 GLY B C 1
ATOM 1507 O O . GLY B 1 67 ? -17.797 -6.52 -8.594 1 77.19 67 GLY B O 1
ATOM 1508 N N . GLY B 1 68 ? -16.5 -5.66 -10.203 1 82.25 68 GLY B N 1
ATOM 1509 C CA . GLY B 1 68 ? -15.273 -6.203 -9.625 1 82.25 68 GLY B CA 1
ATOM 1510 C C . GLY B 1 68 ? -14.945 -5.625 -8.258 1 82.25 68 GLY B C 1
ATOM 1511 O O . GLY B 1 68 ? -14.406 -6.316 -7.398 1 82.25 68 GLY B O 1
ATOM 1512 N N . HIS B 1 69 ? -15.344 -4.406 -8.047 1 75.81 69 HIS B N 1
ATOM 1513 C CA . HIS B 1 69 ? -15.086 -3.73 -6.781 1 75.81 69 HIS B CA 1
ATOM 1514 C C . HIS B 1 69 ? -15.812 -4.422 -5.629 1 75.81 69 HIS B C 1
ATOM 1516 O O . HIS B 1 69 ? -15.352 -4.371 -4.488 1 75.81 69 HIS B O 1
ATOM 1522 N N . GLU B 1 70 ? -16.812 -5.195 -5.992 1 83.69 70 GLU B N 1
ATOM 1523 C CA . GLU B 1 70 ? -17.625 -5.809 -4.949 1 83.69 70 GLU B CA 1
ATOM 1524 C C . GLU B 1 70 ? -17.266 -7.273 -4.75 1 83.69 70 GLU B C 1
ATOM 1526 O O . GLU B 1 70 ? -17.719 -7.914 -3.801 1 83.69 70 GLU B O 1
ATOM 1531 N N . LEU B 1 71 ? -16.422 -7.664 -5.535 1 88.5 71 LEU B N 1
ATOM 1532 C CA . LEU B 1 71 ? -16.016 -9.062 -5.441 1 88.5 71 LEU B CA 1
ATOM 1533 C C . LEU B 1 71 ? -15.297 -9.336 -4.121 1 88.5 71 LEU B C 1
ATOM 1535 O O . LEU B 1 71 ? -14.367 -8.625 -3.758 1 88.5 71 LEU B O 1
ATOM 1539 N N . SER B 1 72 ? -15.82 -10.305 -3.379 1 92.88 72 SER B N 1
ATOM 1540 C CA . SER B 1 72 ? -15.164 -10.656 -2.123 1 92.88 72 SER B CA 1
ATOM 1541 C C . SER B 1 72 ? -14.391 -11.961 -2.254 1 92.88 72 SER B C 1
ATOM 1543 O O . SER B 1 72 ? -13.555 -12.281 -1.402 1 92.88 72 SER B O 1
ATOM 1545 N N . VAL B 1 73 ? -14.734 -12.711 -3.299 1 95.81 73 VAL B N 1
ATOM 1546 C CA . VAL B 1 73 ? -14.031 -13.953 -3.57 1 95.81 73 VAL B CA 1
ATOM 1547 C C . VAL B 1 73 ? -13.664 -14.031 -5.051 1 95.81 73 VAL B C 1
ATOM 1549 O O . VAL B 1 73 ? -14.492 -13.742 -5.918 1 95.81 73 VAL B O 1
ATOM 1552 N N . LEU B 1 74 ? -12.453 -14.305 -5.348 1 95.94 74 LEU B N 1
ATOM 1553 C CA . LEU B 1 74 ? -11.977 -14.516 -6.711 1 95.94 74 LEU B CA 1
ATOM 1554 C C . LEU B 1 74 ? -11.344 -15.891 -6.859 1 95.94 74 LEU B C 1
ATOM 1556 O O . LEU B 1 74 ? -10.344 -16.203 -6.203 1 95.94 74 LEU B O 1
ATOM 1560 N N . THR B 1 75 ? -11.938 -16.734 -7.711 1 96 75 THR B N 1
ATOM 1561 C CA . THR B 1 75 ? -11.422 -18.062 -7.973 1 96 75 THR B CA 1
ATOM 1562 C C . THR B 1 75 ? -10.508 -18.062 -9.195 1 96 75 THR B C 1
ATOM 1564 O O . THR B 1 75 ? -10.914 -17.625 -10.273 1 96 75 THR B O 1
ATOM 1567 N N . LEU B 1 76 ? -9.305 -18.5 -9 1 96.19 76 LEU B N 1
ATOM 1568 C CA . LEU B 1 76 ? -8.359 -18.578 -10.109 1 96.19 76 LEU B CA 1
ATOM 1569 C C . LEU B 1 76 ? -8.438 -19.938 -10.797 1 96.19 76 LEU B C 1
ATOM 1571 O O . LEU B 1 76 ? -8.922 -20.906 -10.211 1 96.19 76 LEU B O 1
ATOM 1575 N N . PRO B 1 77 ? -7.98 -20 -11.992 1 96.12 77 PRO B N 1
ATOM 1576 C CA . PRO B 1 77 ? -8.047 -21.266 -12.727 1 96.12 77 PRO B CA 1
ATOM 1577 C C . PRO B 1 77 ? -7.215 -22.375 -12.07 1 96.12 77 PRO B C 1
ATOM 1579 O O . PRO B 1 77 ? -6.266 -22.094 -11.344 1 96.12 77 PRO B O 1
ATOM 1582 N N . SER B 1 78 ? -7.551 -23.625 -12.43 1 95.19 78 SER B N 1
ATOM 1583 C CA . SER B 1 78 ? -6.898 -24.797 -11.844 1 95.19 78 SER B CA 1
ATOM 1584 C C . SER B 1 78 ? -5.449 -24.906 -12.312 1 95.19 78 SER B C 1
ATOM 1586 O O . SER B 1 78 ? -4.645 -25.594 -11.688 1 95.19 78 SER B O 1
ATOM 1588 N N . SER B 1 79 ? -5.121 -24.297 -13.422 1 95.25 79 SER B N 1
ATOM 1589 C CA . SER B 1 79 ? -3.758 -24.312 -13.945 1 95.25 79 SER B CA 1
ATOM 1590 C C . SER B 1 79 ? -2.795 -23.578 -13.016 1 95.25 79 SER B C 1
ATOM 1592 O O . SER B 1 79 ? -1.578 -23.734 -13.125 1 95.25 79 SER B O 1
ATOM 1594 N N . ILE B 1 80 ? -3.346 -22.766 -12.102 1 96.62 80 ILE B N 1
ATOM 1595 C CA . ILE B 1 80 ? -2.514 -22.031 -11.156 1 96.62 80 ILE B CA 1
ATOM 1596 C C . ILE B 1 80 ? -2.383 -22.828 -9.859 1 96.62 80 ILE B C 1
ATOM 1598 O O . ILE B 1 80 ? -3.371 -23.047 -9.148 1 96.62 80 ILE B O 1
ATOM 1602 N N . GLU B 1 81 ? -1.201 -23.188 -9.562 1 96.31 81 GLU B N 1
ATOM 1603 C CA . GLU B 1 81 ? -0.94 -23.953 -8.352 1 96.31 81 GLU B CA 1
ATOM 1604 C C . GLU B 1 81 ? -0.759 -23.047 -7.145 1 96.31 81 GLU B C 1
ATOM 1606 O O . GLU B 1 81 ? -0.147 -21.984 -7.25 1 96.31 81 GLU B O 1
ATOM 1611 N N . PRO B 1 82 ? -1.133 -23.5 -5.992 1 96.38 82 PRO B N 1
ATOM 1612 C CA . PRO B 1 82 ? -1.025 -22.688 -4.777 1 96.38 82 PRO B CA 1
ATOM 1613 C C . PRO B 1 82 ? 0.41 -22.266 -4.477 1 96.38 82 PRO B C 1
ATOM 1615 O O . PRO B 1 82 ? 0.652 -21.109 -4.102 1 96.38 82 PRO B O 1
ATOM 1618 N N . VAL B 1 83 ? 1.321 -23.156 -4.691 1 95.06 83 VAL B N 1
ATOM 1619 C CA . VAL B 1 83 ? 2.707 -22.875 -4.336 1 95.06 83 VAL B CA 1
ATOM 1620 C C . VAL B 1 83 ? 3.238 -21.734 -5.203 1 95.06 83 VAL B C 1
ATOM 1622 O O . VAL B 1 83 ? 3.951 -20.859 -4.719 1 95.06 83 VAL B O 1
ATOM 1625 N N . GLY B 1 84 ? 2.922 -21.75 -6.508 1 96.31 84 GLY B N 1
ATOM 1626 C CA . GLY B 1 84 ? 3.34 -20.688 -7.406 1 96.31 84 GLY B CA 1
ATOM 1627 C C . GLY B 1 84 ? 2.695 -19.359 -7.09 1 96.31 84 GLY B C 1
ATOM 1628 O O . GLY B 1 84 ? 3.367 -18.328 -7.086 1 96.31 84 GLY B O 1
ATOM 1629 N N . PHE B 1 85 ? 1.426 -19.406 -6.762 1 97.56 85 PHE B N 1
ATOM 1630 C CA . PHE B 1 85 ? 0.7 -18.172 -6.492 1 97.56 85 PHE B CA 1
ATOM 1631 C C . PHE B 1 85 ? 1.14 -17.562 -5.164 1 97.56 85 PHE B C 1
ATOM 1633 O O . PHE B 1 85 ? 1.26 -16.344 -5.047 1 97.56 85 PHE B O 1
ATOM 1640 N N . GLN B 1 86 ? 1.35 -18.438 -4.18 1 96.62 86 GLN B N 1
ATOM 1641 C CA . GLN B 1 86 ? 1.792 -17.953 -2.875 1 96.62 86 GLN B CA 1
ATOM 1642 C C . GLN B 1 86 ? 3.104 -17.188 -2.988 1 96.62 86 GLN B C 1
ATOM 1644 O O . GLN B 1 86 ? 3.27 -16.141 -2.363 1 96.62 86 GLN B O 1
ATOM 1649 N N . ALA B 1 87 ? 4.004 -17.688 -3.773 1 95.94 87 ALA B N 1
ATOM 1650 C CA . ALA B 1 87 ? 5.273 -17 -3.998 1 95.94 87 ALA B CA 1
ATOM 1651 C C . ALA B 1 87 ? 5.059 -15.633 -4.621 1 95.94 87 ALA B C 1
ATOM 1653 O O . ALA B 1 87 ? 5.723 -14.664 -4.25 1 95.94 87 ALA B O 1
ATOM 1654 N N . LEU B 1 88 ? 4.125 -15.539 -5.5 1 97.31 88 LEU B N 1
ATOM 1655 C CA . LEU B 1 88 ? 3.828 -14.273 -6.164 1 97.31 88 LEU B CA 1
ATOM 1656 C C . LEU B 1 88 ? 3.162 -13.297 -5.203 1 97.31 88 LEU B C 1
ATOM 1658 O O . LEU B 1 88 ? 3.504 -12.109 -5.18 1 97.31 88 LEU B O 1
ATOM 1662 N N . LEU B 1 89 ? 2.197 -13.82 -4.465 1 97.94 89 LEU B N 1
ATOM 1663 C CA . LEU B 1 89 ? 1.521 -12.984 -3.48 1 97.94 89 LEU B CA 1
ATOM 1664 C C . LEU B 1 89 ? 2.518 -12.422 -2.471 1 97.94 89 LEU B C 1
ATOM 1666 O O . LEU B 1 89 ? 2.477 -11.227 -2.15 1 97.94 89 LEU B O 1
ATOM 1670 N N . ASP B 1 90 ? 3.402 -13.273 -1.997 1 97.62 90 ASP B N 1
ATOM 1671 C CA . ASP B 1 90 ? 4.453 -12.812 -1.098 1 97.62 90 ASP B CA 1
ATOM 1672 C C . ASP B 1 90 ? 5.32 -11.75 -1.77 1 97.62 90 ASP B C 1
ATOM 1674 O O . ASP B 1 90 ? 5.648 -10.727 -1.158 1 97.62 90 ASP B O 1
ATOM 1678 N N . PHE B 1 91 ? 5.633 -11.953 -2.951 1 97.56 91 PHE B N 1
ATOM 1679 C CA . PHE B 1 91 ? 6.422 -10.992 -3.713 1 97.56 91 PHE B CA 1
ATOM 1680 C C . PHE B 1 91 ? 5.723 -9.641 -3.768 1 97.56 91 PHE B C 1
ATOM 1682 O O . PHE B 1 91 ? 6.352 -8.602 -3.557 1 97.56 91 PHE B O 1
ATOM 1689 N N . MET B 1 92 ? 4.473 -9.625 -4.055 1 97.75 92 MET B N 1
ATOM 1690 C CA . MET B 1 92 ? 3.703 -8.391 -4.164 1 97.75 92 MET B CA 1
ATOM 1691 C C . MET B 1 92 ? 3.822 -7.555 -2.893 1 97.75 92 MET B C 1
ATOM 1693 O O . MET B 1 92 ? 3.877 -6.324 -2.953 1 97.75 92 MET B O 1
ATOM 1697 N N . TYR B 1 93 ? 3.984 -8.227 -1.775 1 98.31 93 TYR B N 1
ATOM 1698 C CA . TYR B 1 93 ? 3.965 -7.531 -0.494 1 98.31 93 TYR B CA 1
ATOM 1699 C C . TYR B 1 93 ? 5.379 -7.332 0.04 1 98.31 93 TYR B C 1
ATOM 1701 O O . TYR B 1 93 ? 5.582 -6.617 1.025 1 98.31 93 TYR B O 1
ATOM 1709 N N . THR B 1 94 ? 6.434 -7.914 -0.566 1 97.5 94 THR B N 1
ATOM 1710 C CA . THR B 1 94 ? 7.738 -7.879 0.081 1 97.5 94 THR B CA 1
ATOM 1711 C C . THR B 1 94 ? 8.812 -7.406 -0.895 1 97.5 94 THR B C 1
ATOM 1713 O O . THR B 1 94 ? 9.922 -7.066 -0.484 1 97.5 94 THR B O 1
ATOM 1716 N N . SER B 1 95 ? 8.586 -7.422 -2.133 1 96.75 95 SER B N 1
ATOM 1717 C CA . SER B 1 95 ? 9.547 -7.082 -3.178 1 96.75 95 SER B CA 1
ATOM 1718 C C . SER B 1 95 ? 10.562 -8.211 -3.383 1 96.75 95 SER B C 1
ATOM 1720 O O . SER B 1 95 ? 11.547 -8.039 -4.105 1 96.75 95 SER B O 1
ATOM 1722 N N . ARG B 1 96 ? 10.328 -9.281 -2.691 1 96.38 96 ARG B N 1
ATOM 1723 C CA . ARG B 1 96 ? 11.234 -10.422 -2.775 1 96.38 96 ARG B CA 1
ATOM 1724 C C . ARG B 1 96 ? 10.547 -11.625 -3.424 1 96.38 96 ARG B C 1
ATOM 1726 O O . ARG B 1 96 ? 9.469 -12.031 -2.996 1 96.38 96 ARG B O 1
ATOM 1733 N N . LEU B 1 97 ? 11.172 -12.125 -4.441 1 96.31 97 LEU B N 1
ATOM 1734 C CA . LEU B 1 97 ? 10.664 -13.305 -5.145 1 96.31 97 LEU B CA 1
ATOM 1735 C C . LEU B 1 97 ? 11.539 -14.523 -4.855 1 96.31 97 LEU B C 1
ATOM 1737 O O . LEU B 1 97 ? 12.727 -14.531 -5.191 1 96.31 97 LEU B O 1
ATOM 1741 N N . LEU B 1 98 ? 11.016 -15.469 -4.254 1 94.69 98 LEU B N 1
ATOM 1742 C CA . LEU B 1 98 ? 11.719 -16.719 -3.967 1 94.69 98 LEU B CA 1
ATOM 1743 C C . LEU B 1 98 ? 11.523 -17.719 -5.098 1 94.69 98 LEU B C 1
ATOM 1745 O O . LEU B 1 98 ? 10.391 -18.094 -5.41 1 94.69 98 LEU B O 1
ATOM 1749 N N . LEU B 1 99 ? 12.594 -18.109 -5.688 1 94.31 99 LEU B N 1
ATOM 1750 C CA . LEU B 1 99 ? 12.547 -19.094 -6.762 1 94.31 99 LEU B CA 1
ATOM 1751 C C . LEU B 1 99 ? 13.375 -20.328 -6.402 1 94.31 99 LEU B C 1
ATOM 1753 O O . LEU B 1 99 ? 14.453 -20.203 -5.812 1 94.31 99 LEU B O 1
ATOM 1757 N N . SER B 1 100 ? 12.898 -21.422 -6.656 1 93.06 100 SER B N 1
ATOM 1758 C CA . SER B 1 100 ? 13.602 -22.703 -6.598 1 93.06 100 SER B CA 1
ATOM 1759 C C . SER B 1 100 ? 13.305 -23.562 -7.824 1 93.06 100 SER B C 1
ATOM 1761 O O . SER B 1 100 ? 12.312 -23.328 -8.516 1 93.06 100 SER B O 1
ATOM 1763 N N . PRO B 1 101 ? 14.164 -24.5 -8.062 1 90.81 101 PRO B N 1
ATOM 1764 C CA . PRO B 1 101 ? 13.891 -25.375 -9.203 1 90.81 101 PRO B CA 1
ATOM 1765 C C . PRO B 1 101 ? 12.531 -26.062 -9.109 1 90.81 101 PRO B C 1
ATOM 1767 O O . PRO B 1 101 ? 11.867 -26.281 -10.125 1 90.81 101 PRO B O 1
ATOM 1770 N N . GLY B 1 102 ? 12.086 -26.312 -7.953 1 91.88 102 GLY B N 1
ATOM 1771 C CA . GLY B 1 102 ? 10.828 -27.016 -7.742 1 91.88 102 GLY B CA 1
ATOM 1772 C C . GLY B 1 102 ? 9.617 -26.109 -7.848 1 91.88 102 GLY B C 1
ATOM 1773 O O . GLY B 1 102 ? 8.516 -26.562 -8.164 1 91.88 102 GLY B O 1
ATOM 1774 N N . THR B 1 103 ? 9.82 -24.844 -7.727 1 93.06 103 THR B N 1
ATOM 1775 C CA . THR B 1 103 ? 8.672 -23.953 -7.652 1 93.06 103 THR B CA 1
ATOM 1776 C C . THR B 1 103 ? 8.664 -22.969 -8.82 1 93.06 103 THR B C 1
ATOM 1778 O O . THR B 1 103 ? 7.621 -22.438 -9.18 1 93.06 103 THR B O 1
ATOM 1781 N N . ALA B 1 104 ? 9.758 -22.75 -9.477 1 95.25 104 ALA B N 1
ATOM 1782 C CA . ALA B 1 104 ? 9.922 -21.734 -10.508 1 95.25 104 ALA B CA 1
ATOM 1783 C C . ALA B 1 104 ? 8.938 -21.938 -11.648 1 95.25 104 ALA B C 1
ATOM 1785 O O . ALA B 1 104 ? 8.336 -20.984 -12.148 1 95.25 104 ALA B O 1
ATOM 1786 N N . PRO B 1 105 ? 8.742 -23.203 -12.078 1 95.56 105 PRO B N 1
ATOM 1787 C CA . PRO B 1 105 ? 7.766 -23.391 -13.156 1 95.56 105 PRO B CA 1
ATOM 1788 C C . PRO B 1 105 ? 6.352 -22.969 -12.758 1 95.56 105 PRO B C 1
ATOM 1790 O O . PRO B 1 105 ? 5.641 -22.359 -13.555 1 95.56 105 PRO B O 1
ATOM 1793 N N . ALA B 1 106 ? 6 -23.297 -11.57 1 96.62 106 ALA B N 1
ATOM 1794 C CA . ALA B 1 106 ? 4.684 -22.906 -11.078 1 96.62 106 ALA B CA 1
ATOM 1795 C C . ALA B 1 106 ? 4.559 -21.391 -10.977 1 96.62 106 ALA B C 1
ATOM 1797 O O . ALA B 1 106 ? 3.51 -20.828 -11.289 1 96.62 106 ALA B O 1
ATOM 1798 N N . VAL B 1 107 ? 5.59 -20.719 -10.555 1 97.5 107 VAL B N 1
ATOM 1799 C CA . VAL B 1 107 ? 5.609 -19.266 -10.461 1 97.5 107 VAL B CA 1
ATOM 1800 C C . VAL B 1 107 ? 5.461 -18.641 -11.852 1 97.5 107 VAL B C 1
ATOM 1802 O O . VAL B 1 107 ? 4.711 -17.688 -12.039 1 97.5 107 VAL B O 1
ATOM 1805 N N . LEU B 1 108 ? 6.172 -19.25 -12.797 1 97.06 108 LEU B N 1
ATOM 1806 C CA . LEU B 1 108 ? 6.121 -18.766 -14.172 1 97.06 108 LEU B CA 1
ATOM 1807 C C . LEU B 1 108 ? 4.695 -18.797 -14.711 1 97.06 108 LEU B C 1
ATOM 1809 O O . LEU B 1 108 ? 4.219 -17.828 -15.289 1 97.06 108 LEU B O 1
ATOM 1813 N N . VAL B 1 109 ? 4.031 -19.875 -14.531 1 96.81 109 VAL B N 1
ATOM 1814 C CA . VAL B 1 109 ? 2.66 -20.047 -15 1 96.81 109 VAL B CA 1
ATOM 1815 C C . VAL B 1 109 ? 1.764 -18.984 -14.352 1 96.81 109 VAL B C 1
ATOM 1817 O O . VAL B 1 109 ? 1.007 -18.297 -15.039 1 96.81 109 VAL B O 1
ATOM 1820 N N . ALA B 1 110 ? 1.858 -18.828 -13.062 1 97.38 110 ALA B N 1
ATOM 1821 C CA . ALA B 1 110 ? 1.038 -17.859 -12.328 1 97.38 110 ALA B CA 1
ATOM 1822 C C . ALA B 1 110 ? 1.348 -16.438 -12.758 1 97.38 110 ALA B C 1
ATOM 1824 O O . ALA B 1 110 ? 0.435 -15.641 -12.984 1 97.38 110 ALA B O 1
ATOM 1825 N N . ALA B 1 111 ? 2.605 -16.141 -12.852 1 97.62 111 ALA B N 1
ATOM 1826 C CA . ALA B 1 111 ? 3.018 -14.797 -13.242 1 97.62 111 ALA B CA 1
ATOM 1827 C C . ALA B 1 111 ? 2.502 -14.453 -14.641 1 97.62 111 ALA B C 1
ATOM 1829 O O . ALA B 1 111 ? 2.082 -13.32 -14.883 1 97.62 111 ALA B O 1
ATOM 1830 N N . SER B 1 112 ? 2.574 -15.398 -15.539 1 96.62 112 SER B N 1
ATOM 1831 C CA . SER B 1 112 ? 2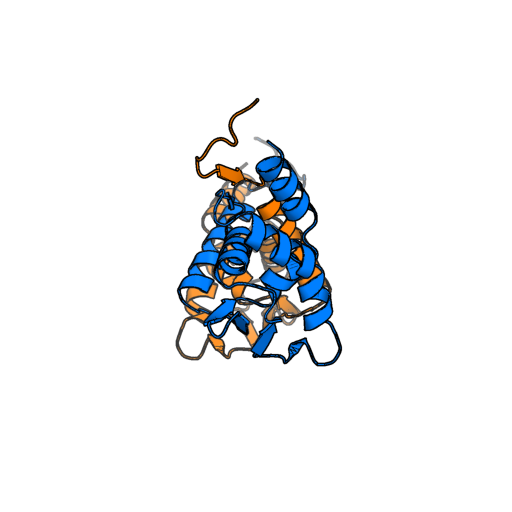.055 -15.203 -16.891 1 96.62 112 SER B CA 1
ATOM 1832 C C . SER B 1 112 ? 0.551 -14.953 -16.875 1 96.62 112 SER B C 1
ATOM 1834 O O . SER B 1 112 ? 0.062 -14.039 -17.547 1 96.62 112 SER B O 1
ATOM 1836 N N . TYR B 1 113 ? -0.133 -15.688 -16.094 1 96 113 TYR B N 1
ATOM 1837 C CA . TYR B 1 113 ? -1.577 -15.531 -15.961 1 96 113 TYR B CA 1
ATOM 1838 C C . TYR B 1 113 ? -1.931 -14.156 -15.398 1 96 113 TYR B C 1
ATOM 1840 O O . TYR B 1 113 ? -2.865 -13.508 -15.867 1 96 113 TYR B O 1
ATOM 1848 N N . LEU B 1 114 ? -1.162 -13.727 -14.43 1 95.69 114 LEU B N 1
ATOM 1849 C CA . LEU B 1 114 ? -1.427 -12.461 -13.75 1 95.69 114 LEU B CA 1
ATOM 1850 C C . LEU B 1 114 ? -0.803 -11.297 -14.516 1 95.69 114 LEU B C 1
ATOM 1852 O O . LEU B 1 114 ? -0.851 -10.148 -14.055 1 95.69 114 LEU B O 1
ATOM 1856 N N . GLN B 1 115 ? -0.183 -11.539 -15.547 1 94.12 115 GLN B N 1
ATOM 1857 C CA . GLN B 1 115 ? 0.397 -10.508 -16.406 1 94.12 115 GLN B CA 1
ATOM 1858 C C . GLN B 1 115 ? 1.468 -9.719 -15.656 1 94.12 115 GLN B C 1
ATOM 1860 O O . GLN B 1 115 ? 1.466 -8.484 -15.688 1 94.12 115 GLN B O 1
ATOM 1865 N N . MET B 1 116 ? 2.346 -10.367 -14.969 1 95.06 116 MET B N 1
ATOM 1866 C CA . MET B 1 116 ? 3.486 -9.766 -14.281 1 95.06 116 MET B CA 1
ATOM 1867 C C . MET B 1 116 ? 4.773 -10 -15.062 1 95.06 116 MET B C 1
ATOM 1869 O O . MET B 1 116 ? 5.562 -10.883 -14.719 1 95.06 116 MET B O 1
ATOM 1873 N N . GLU B 1 117 ? 5.039 -9.109 -15.953 1 93.62 117 GLU B N 1
ATOM 1874 C CA . GLU B 1 117 ? 6.078 -9.312 -16.953 1 93.62 117 GLU B CA 1
ATOM 1875 C C . GLU B 1 117 ? 7.465 -9.352 -16.312 1 93.62 117 GLU B C 1
ATOM 1877 O O . GLU B 1 117 ? 8.32 -10.148 -16.703 1 93.62 117 GLU B O 1
ATOM 1882 N N . HIS B 1 118 ? 7.684 -8.531 -15.398 1 92.25 118 HIS B N 1
ATOM 1883 C CA . HIS B 1 118 ? 8.992 -8.492 -14.766 1 92.25 118 HIS B CA 1
ATOM 1884 C C . HIS B 1 118 ? 9.297 -9.797 -14.047 1 92.25 118 HIS B C 1
ATOM 1886 O O . HIS B 1 118 ? 10.445 -10.266 -14.055 1 92.25 118 HIS B O 1
ATOM 1892 N N . VAL B 1 119 ? 8.32 -10.367 -13.477 1 95.12 119 VAL B N 1
ATOM 1893 C CA . VAL B 1 119 ? 8.5 -11.633 -12.781 1 95.12 119 VAL B CA 1
ATOM 1894 C C . VAL B 1 119 ? 8.695 -12.758 -13.789 1 95.12 119 VAL B C 1
ATOM 1896 O O . VAL B 1 119 ? 9.539 -13.641 -13.586 1 95.12 119 VAL B O 1
ATOM 1899 N N . VAL B 1 120 ? 7.949 -12.773 -14.859 1 95.88 120 VAL B N 1
ATOM 1900 C CA . VAL B 1 120 ? 8.078 -13.766 -15.922 1 95.88 120 VAL B CA 1
ATOM 1901 C C . VAL B 1 120 ? 9.516 -13.797 -16.438 1 95.88 120 VAL B C 1
ATOM 1903 O O . VAL B 1 120 ? 10.125 -14.859 -16.547 1 95.88 120 VAL B O 1
ATOM 1906 N N . GLN B 1 121 ? 10.031 -12.648 -16.641 1 94.62 121 GLN B N 1
ATOM 1907 C CA . GLN B 1 121 ? 11.398 -12.547 -17.141 1 94.62 121 GLN B CA 1
ATOM 1908 C C . GLN B 1 121 ? 12.391 -13.125 -16.141 1 94.62 121 GLN B C 1
ATOM 1910 O O . GLN B 1 121 ? 13.32 -13.836 -16.531 1 94.62 121 GLN B O 1
ATOM 1915 N N . SER B 1 122 ? 12.18 -12.828 -14.922 1 92.25 122 SER B N 1
ATOM 1916 C CA . SER B 1 122 ? 13.055 -13.344 -13.875 1 92.25 122 SER B CA 1
ATOM 1917 C C . SER B 1 122 ? 13 -14.867 -13.812 1 92.25 122 SER B C 1
ATOM 1919 O O . SER B 1 122 ? 14.031 -15.523 -13.648 1 92.25 122 SER B O 1
ATOM 1921 N N . CYS B 1 123 ? 11.82 -15.422 -13.938 1 93.44 123 CYS B N 1
ATOM 1922 C CA . CYS B 1 123 ? 11.656 -16.875 -13.93 1 93.44 123 CYS B CA 1
ATOM 1923 C C . CYS B 1 123 ? 12.344 -17.5 -15.125 1 93.44 123 CYS B C 1
ATOM 1925 O O . CYS B 1 123 ? 13.016 -18.531 -14.992 1 93.44 123 CYS B O 1
ATOM 1927 N N . HIS B 1 124 ? 12.156 -16.859 -16.266 1 93.19 124 HIS B N 1
ATOM 1928 C CA . HIS B 1 124 ? 12.812 -17.391 -17.469 1 93.19 124 HIS B CA 1
ATOM 1929 C C . HIS B 1 124 ? 14.328 -17.406 -17.297 1 93.19 124 HIS B C 1
ATOM 1931 O O . HIS B 1 124 ? 14.984 -18.391 -17.641 1 93.19 124 HIS B O 1
ATOM 1937 N N . ARG B 1 125 ? 14.914 -16.359 -16.719 1 91.06 125 ARG B N 1
ATOM 1938 C CA . ARG B 1 125 ? 16.359 -16.266 -16.5 1 91.06 125 ARG B CA 1
ATOM 1939 C C . ARG B 1 125 ? 16.828 -17.359 -15.539 1 91.06 125 ARG B C 1
ATOM 1941 O O . ARG B 1 125 ? 17.875 -17.969 -15.75 1 91.06 125 ARG B O 1
ATOM 1948 N N . PHE B 1 126 ? 16.078 -17.578 -14.547 1 90.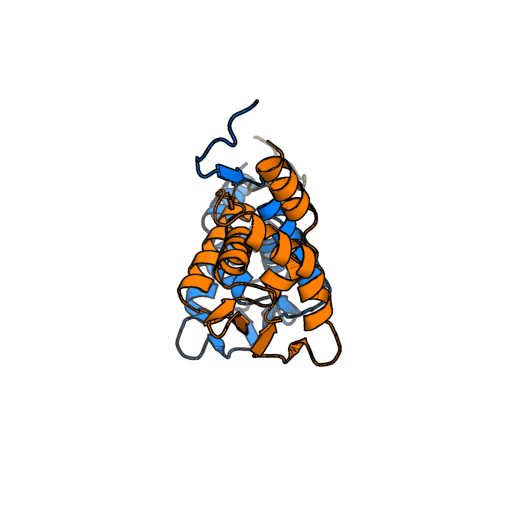88 126 PHE B N 1
ATOM 1949 C CA . PHE B 1 126 ? 16.422 -18.594 -13.547 1 90.88 126 PHE B CA 1
ATOM 1950 C C . PHE B 1 126 ? 16.359 -19.984 -14.148 1 90.88 126 PHE B C 1
ATOM 1952 O O . PHE B 1 126 ? 17.25 -20.812 -13.914 1 90.88 126 PHE B O 1
ATOM 1959 N N . LEU B 1 127 ? 15.336 -20.328 -14.945 1 90.19 127 LEU B N 1
ATOM 1960 C CA . LEU B 1 127 ? 15.102 -21.656 -15.484 1 90.19 127 LEU B CA 1
ATOM 1961 C C . LEU B 1 127 ? 16.062 -21.953 -16.641 1 90.19 127 LEU B C 1
ATOM 1963 O O . LEU B 1 127 ? 16.375 -23.109 -16.906 1 90.19 127 LEU B O 1
ATOM 1967 N N . GLN B 1 128 ? 16.516 -20.891 -17.266 1 85.56 128 GLN B N 1
ATOM 1968 C CA . GLN B 1 128 ? 17.438 -21.078 -18.375 1 85.56 128 GLN B CA 1
ATOM 1969 C C . GLN B 1 128 ? 18.875 -21.125 -17.906 1 85.56 128 GLN B C 1
ATOM 1971 O O . GLN B 1 128 ? 19.781 -21.469 -18.672 1 85.56 128 GLN B O 1
ATOM 1976 N N . ALA B 1 129 ? 19.109 -20.734 -16.703 1 74 129 ALA B N 1
ATOM 1977 C CA . ALA B 1 129 ? 20.469 -20.781 -16.188 1 74 129 ALA B CA 1
ATOM 1978 C C . ALA B 1 129 ? 20.875 -22.203 -15.82 1 74 129 ALA B C 1
ATOM 1980 O O . ALA B 1 129 ? 20.016 -23.031 -15.469 1 74 129 ALA B O 1
#

Foldseek 3Di:
DPPPPPDDDDDDDPCVVQVVLQVQVVCQVVVHPFQAWEQALNDTGTHHLVLLLVQFVQSVCQLVDDCNVVHRYDYDDNLQHPLLVVQVVVCSRRVDGDDDPVRLVNVLSVCVVRVPVVSNVVSVVVNVD/DPPPPPDDDDDDDPCVVQVVLQVQVVCQVVVHPFQAWEQALNDTGTHHLVLLLVQFVQSVCQLVDDCNVVHRYDYDDNLQHPLLVVQVVVCSRRVDGDDDPVRLVNVLSVCVVRVPVVSNVVSVVVNVD